Protein AF-0000000076527612 (afdb_homodimer)

Radius of gyration: 17.02 Å; Cα contacts (8 Å, |Δi|>4): 363; chains: 2; bounding box: 42×36×44 Å

Organism: NCBI:txid131109

Solvent-accessible surface area (backbone atoms only — not comparable to full-atom values): 11924 Å² total; per-residue (Å²): 133,67,79,39,43,33,28,28,64,58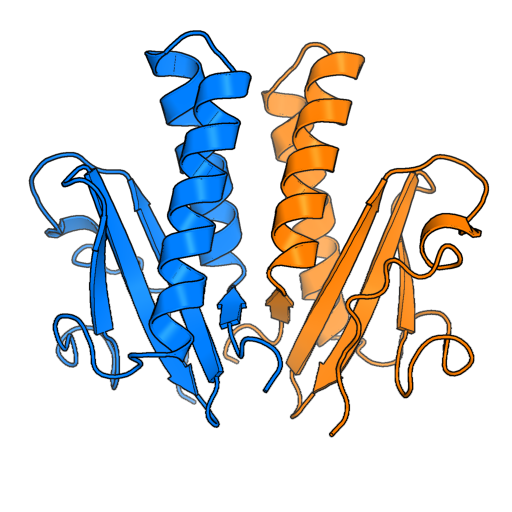,17,51,53,28,48,52,51,43,33,51,52,41,20,64,76,68,73,30,64,66,58,15,49,53,52,52,50,51,52,51,50,53,53,51,52,33,54,80,42,75,80,57,60,45,79,35,56,88,80,37,83,68,27,25,35,38,77,46,93,75,32,31,39,40,32,31,36,76,52,96,87,19,32,35,32,49,34,40,46,70,48,60,86,74,78,47,61,70,64,66,60,69,50,74,75,61,47,79,122,121,44,82,36,40,34,29,27,65,57,17,52,52,28,48,51,50,43,33,52,51,40,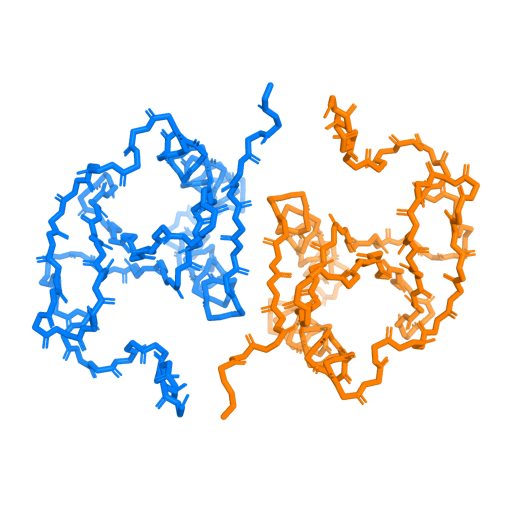19,65,74,67,72,30,64,67,57,15,49,52,51,51,51,51,51,52,51,52,53,54,50,34,54,80,42,73,80,56,60,46,79,35,57,89,81,37,82,68,27,24,36,40,77,45,93,76,32,30,39,39,32,32,34,78,51,96,85,22,34,36,32,50,34,41,45,72,52,57,86,73,77,49,61,71,65,66,58,71,51,75,76,69,66,80,122

InterPro domains:
  IPR007712 Toxin-antitoxin system, RelE/ParE toxin family [PF05016] (5-94)
  IPR035093 Toxin-antitoxin system, RelE/ParE toxin domain superfamily [G3DSA:3.30.2310.20] (1-97)

Sequence (218 aa):
MNPEVVFSPWALRHMTGVYRRIAEESGSSDLAEAYLSAIMDRCEALAEFPLTGRIRDDIRPHLRTVGFRNRVVIAFVVREGRIEVLGVHYGGRDHDGLQRGEAPAVHVDMNPEVVFSPWALRHMTGVYRRIAEESGSSDLAEAYLSAIMDRCEALAEFPLTGRIRDDIRPHLRTVGFRNRVVIAFVVREGRIEVLGVHYGGRDHDGLQRGEAPAVHVD

Structure (mmCIF, N/CA/C/O backbone):
data_AF-0000000076527612-model_v1
#
loop_
_entity.id
_entity.type
_entity.pdbx_description
1 polymer 'Type II toxin-antitoxin system RelE/ParE family toxin'
#
loop_
_atom_site.group_PDB
_atom_site.id
_atom_site.type_symbol
_atom_site.label_atom_id
_atom_site.label_alt_id
_atom_site.label_comp_id
_atom_site.label_asym_id
_atom_site.label_entity_id
_atom_site.label_seq_id
_atom_site.pdbx_PDB_ins_code
_atom_site.Cartn_x
_atom_site.Cartn_y
_atom_site.Cartn_z
_atom_site.occupancy
_atom_site.B_iso_or_equiv
_atom_site.auth_seq_id
_atom_site.auth_comp_id
_atom_site.auth_asym_id
_atom_site.auth_atom_id
_atom_site.pdbx_PDB_model_num
ATOM 1 N N . MET A 1 1 ? 10.484 11.961 -14.078 1 34.78 1 MET A N 1
ATOM 2 C CA . MET A 1 1 ? 11.047 11.359 -12.867 1 34.78 1 MET A CA 1
ATOM 3 C C . MET A 1 1 ? 9.977 10.586 -12.102 1 34.78 1 MET A C 1
ATOM 5 O O . MET A 1 1 ? 8.906 11.125 -11.805 1 34.78 1 MET A O 1
ATOM 9 N N . ASN A 1 2 ? 9.445 9.383 -12.344 1 45.56 2 ASN A N 1
ATOM 10 C CA . ASN A 1 2 ? 8.344 8.539 -11.891 1 45.56 2 ASN A CA 1
ATOM 11 C C . ASN A 1 2 ? 8.219 8.539 -10.375 1 45.56 2 ASN A C 1
ATOM 13 O O . ASN A 1 2 ? 9.203 8.32 -9.664 1 45.56 2 ASN A O 1
ATOM 17 N N . PRO A 1 3 ? 7.215 9.125 -9.898 1 53.47 3 PRO A N 1
ATOM 18 C CA . PRO A 1 3 ? 7.066 9.484 -8.484 1 53.47 3 PRO A CA 1
ATOM 19 C C . PRO A 1 3 ? 7.387 8.32 -7.543 1 53.47 3 PRO A C 1
ATOM 21 O O . PRO A 1 3 ? 7.023 7.176 -7.824 1 53.47 3 PRO A O 1
ATOM 24 N N . GLU A 1 4 ? 8.68 8.359 -6.762 1 79.25 4 GLU A N 1
ATOM 25 C CA . GLU A 1 4 ? 9.562 7.539 -5.934 1 79.25 4 GLU A CA 1
ATOM 26 C C . GLU A 1 4 ? 8.93 7.246 -4.578 1 79.25 4 GLU A C 1
ATOM 28 O O . GLU A 1 4 ? 9.547 7.488 -3.535 1 79.25 4 GLU A O 1
ATOM 33 N N . VAL A 1 5 ? 7.535 6.957 -4.652 1 95.19 5 VAL A N 1
ATOM 34 C CA . VAL A 1 5 ? 6.953 6.637 -3.354 1 95.19 5 VAL A CA 1
ATOM 35 C C . VAL A 1 5 ? 6.617 5.148 -3.289 1 95.19 5 VAL A C 1
ATOM 37 O O . VAL A 1 5 ? 6.086 4.586 -4.25 1 95.19 5 VAL A O 1
ATOM 40 N N . VAL A 1 6 ? 6.98 4.516 -2.184 1 95.12 6 VAL A N 1
ATOM 41 C CA . VAL A 1 6 ? 6.582 3.141 -1.912 1 95.12 6 VAL A CA 1
ATOM 42 C C . VAL A 1 6 ? 5.984 3.043 -0.51 1 95.12 6 VAL A C 1
ATOM 44 O O . VAL A 1 6 ? 6.188 3.932 0.322 1 95.12 6 VAL A O 1
ATOM 47 N N . PHE A 1 7 ? 5.207 1.919 -0.317 1 95.75 7 PHE A N 1
ATOM 48 C CA . PHE A 1 7 ? 4.508 1.72 0.946 1 95.75 7 PHE A CA 1
ATOM 49 C C . PHE A 1 7 ? 4.949 0.422 1.611 1 95.75 7 PHE A C 1
ATOM 51 O O . PHE A 1 7 ? 5.082 -0.609 0.949 1 95.75 7 PHE A O 1
ATOM 58 N N . SER A 1 8 ? 5.191 0.532 2.965 1 94.94 8 SER A N 1
ATOM 59 C CA . SER A 1 8 ? 5.473 -0.671 3.742 1 94.94 8 SER A CA 1
ATOM 60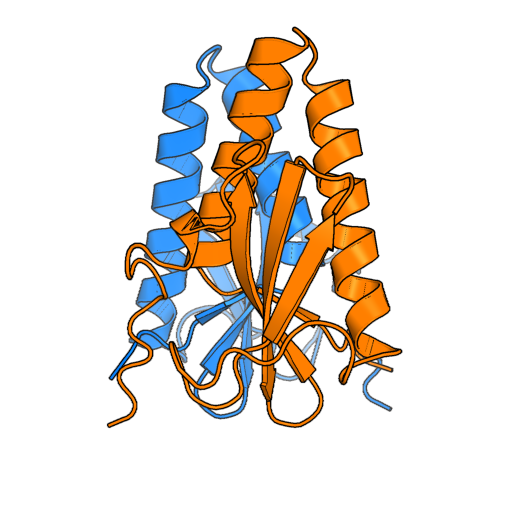 C C . SER A 1 8 ? 4.219 -1.521 3.918 1 94.94 8 SER A C 1
ATOM 62 O O . SER A 1 8 ? 3.104 -1.037 3.719 1 94.94 8 SER A O 1
ATOM 64 N N . PRO A 1 9 ? 4.359 -2.781 4.305 1 93.44 9 PRO A N 1
ATOM 65 C CA . PRO A 1 9 ? 3.186 -3.594 4.633 1 93.44 9 PRO A CA 1
ATOM 66 C C . PRO A 1 9 ? 2.34 -2.988 5.75 1 93.44 9 PRO A C 1
ATOM 68 O O . PRO A 1 9 ? 1.107 -3.041 5.695 1 93.44 9 PRO A O 1
ATOM 71 N N . TRP A 1 10 ? 2.967 -2.387 6.699 1 92.12 10 TRP A N 1
ATOM 72 C CA . TRP A 1 10 ? 2.24 -1.765 7.801 1 92.12 10 TRP A CA 1
ATOM 73 C C . TRP A 1 10 ? 1.432 -0.567 7.312 1 92.12 10 TRP A C 1
ATOM 75 O O . TRP A 1 10 ? 0.271 -0.396 7.695 1 92.12 10 TRP A O 1
ATOM 85 N N . ALA A 1 11 ? 2.066 0.214 6.469 1 95.06 11 ALA A N 1
ATOM 86 C CA . ALA A 1 11 ? 1.348 1.354 5.91 1 95.06 11 ALA A CA 1
ATOM 87 C C . ALA A 1 11 ? 0.094 0.901 5.164 1 95.06 11 ALA A C 1
ATOM 89 O O . ALA A 1 11 ? -0.956 1.542 5.258 1 95.06 11 ALA A O 1
ATOM 90 N N . LEU A 1 12 ? 0.231 -0.157 4.41 1 94.5 12 LEU A N 1
ATOM 91 C CA . LEU A 1 12 ? -0.917 -0.685 3.68 1 94.5 12 LEU A CA 1
ATOM 92 C C . LEU A 1 12 ? -2.018 -1.122 4.641 1 94.5 12 LEU A C 1
ATOM 94 O O . LEU A 1 12 ? -3.193 -0.828 4.418 1 94.5 12 LEU A O 1
ATOM 98 N N . ARG A 1 13 ? -1.691 -1.787 5.688 1 91.31 13 ARG A N 1
ATOM 99 C CA . ARG A 1 13 ? -2.672 -2.203 6.684 1 91.31 13 ARG A CA 1
ATOM 100 C C . ARG A 1 13 ? -3.338 -0.995 7.336 1 91.31 13 ARG A C 1
ATOM 102 O O . ARG A 1 13 ? -4.551 -0.991 7.555 1 91.31 13 ARG A O 1
ATOM 109 N N . HIS A 1 14 ? -2.492 -0.042 7.645 1 92.75 14 HIS A N 1
ATOM 110 C CA . HIS A 1 14 ? -3.041 1.186 8.211 1 92.75 14 HIS A CA 1
ATOM 111 C C . HIS A 1 14 ? -4.051 1.825 7.262 1 92.75 14 HIS A C 1
ATOM 113 O O . HIS A 1 14 ? -5.125 2.256 7.691 1 92.75 14 HIS A O 1
ATOM 119 N N . MET A 1 15 ? -3.705 1.859 5.98 1 94.06 15 MET A N 1
ATOM 120 C CA . MET A 1 15 ? -4.582 2.463 4.98 1 94.06 15 MET A CA 1
ATOM 121 C C . MET A 1 15 ? -5.922 1.738 4.926 1 94.06 15 MET A C 1
ATOM 123 O O . MET A 1 15 ? -6.969 2.373 4.789 1 94.06 15 MET A O 1
ATOM 127 N N . THR A 1 16 ? -5.891 0.469 5.043 1 90.19 16 THR A N 1
ATOM 128 C CA . THR A 1 16 ? -7.121 -0.31 5.09 1 90.19 16 THR A CA 1
ATOM 129 C C . THR A 1 16 ? -7.949 0.061 6.32 1 90.19 16 THR A C 1
ATOM 131 O O . THR A 1 16 ? -9.172 0.186 6.234 1 90.19 16 THR A O 1
ATOM 134 N N . GLY A 1 17 ? -7.293 0.191 7.441 1 90.25 17 GLY A N 1
ATOM 135 C CA . GLY A 1 17 ? -7.973 0.62 8.648 1 90.25 17 GLY A CA 1
ATOM 136 C C . GLY A 1 17 ? -8.609 1.992 8.523 1 90.25 17 GLY A C 1
ATOM 137 O O . GLY A 1 17 ? -9.727 2.209 8.992 1 90.25 17 GLY A O 1
ATOM 138 N N . VAL A 1 18 ? -7.871 2.879 7.941 1 92.5 18 VAL A N 1
ATOM 139 C CA . VAL A 1 18 ? -8.391 4.223 7.715 1 92.5 18 VAL A CA 1
ATOM 140 C C . VAL A 1 18 ? -9.641 4.148 6.836 1 92.5 18 VAL A C 1
ATOM 142 O O . VAL A 1 18 ? -10.656 4.777 7.141 1 92.5 18 VAL A O 1
ATOM 145 N N . TYR A 1 19 ? -9.602 3.369 5.758 1 91.38 19 TYR A N 1
ATOM 146 C CA . TYR A 1 19 ? -10.742 3.186 4.875 1 91.38 19 TYR A CA 1
ATOM 147 C C . TYR A 1 19 ? -11.969 2.715 5.652 1 91.38 19 TYR A C 1
ATOM 149 O O . TYR A 1 19 ? -13.055 3.287 5.523 1 91.38 19 TYR A O 1
ATOM 157 N N . ARG A 1 20 ? -11.75 1.713 6.418 1 88.69 20 ARG A N 1
ATOM 158 C CA . ARG A 1 20 ? -12.844 1.124 7.184 1 88.69 20 ARG A CA 1
ATOM 159 C C . ARG A 1 20 ? -13.453 2.146 8.133 1 88.69 20 ARG A C 1
ATOM 161 O O . ARG A 1 20 ? -14.68 2.264 8.227 1 88.69 20 ARG A O 1
ATOM 168 N N . ARG A 1 21 ? -12.586 2.857 8.812 1 90.06 21 ARG A N 1
ATOM 169 C CA . ARG A 1 21 ? -13.047 3.842 9.789 1 90.06 21 ARG A CA 1
ATOM 170 C C . ARG A 1 21 ? -13.867 4.934 9.109 1 90.06 21 ARG A C 1
ATOM 172 O O . ARG A 1 21 ? -14.945 5.297 9.594 1 90.06 21 ARG A O 1
ATOM 179 N N . ILE A 1 22 ? -13.375 5.426 8.023 1 91.94 22 ILE A N 1
ATOM 180 C CA . ILE A 1 22 ? -14.062 6.508 7.328 1 91.94 22 ILE A CA 1
ATOM 181 C C . ILE A 1 22 ? -15.375 5.988 6.738 1 91.94 22 ILE A C 1
ATOM 183 O O . ILE A 1 22 ? -16.406 6.676 6.793 1 91.94 22 ILE A O 1
ATOM 187 N N . ALA A 1 23 ? -15.359 4.801 6.133 1 90.5 23 ALA A N 1
ATOM 188 C CA . ALA A 1 23 ? -16.578 4.211 5.594 1 90.5 23 ALA A CA 1
ATOM 189 C C . ALA A 1 23 ? -17.641 4.066 6.676 1 90.5 23 ALA A C 1
ATOM 191 O O . ALA A 1 23 ? -18.812 4.371 6.445 1 90.5 23 ALA A O 1
ATOM 192 N N . GLU A 1 24 ? -17.25 3.623 7.805 1 89.44 24 GLU A N 1
ATOM 193 C CA . GLU A 1 24 ? -18.172 3.432 8.922 1 89.44 24 GLU A CA 1
ATOM 194 C C . GLU A 1 24 ? -18.719 4.766 9.422 1 89.44 24 GLU A C 1
ATOM 196 O O . GLU A 1 24 ? -19.922 4.906 9.633 1 89.44 24 GLU A O 1
ATOM 201 N N . GLU A 1 25 ? -17.875 5.746 9.594 1 91.31 25 GLU A N 1
ATOM 202 C CA . GLU A 1 25 ? -18.25 7.043 10.133 1 91.31 25 GLU A CA 1
ATOM 203 C C . GLU A 1 25 ? -19.141 7.809 9.156 1 91.31 25 GLU A C 1
ATOM 205 O O . GLU A 1 25 ? -20.078 8.5 9.562 1 91.31 25 GLU A O 1
ATOM 210 N N . SER A 1 26 ? -18.812 7.676 7.914 1 93.44 26 SER A N 1
ATOM 211 C CA . SER A 1 26 ? -19.516 8.453 6.906 1 93.44 26 SER A CA 1
ATOM 212 C C . SER A 1 26 ? -20.703 7.672 6.328 1 93.44 26 SER A C 1
ATOM 214 O O . SER A 1 26 ? -21.578 8.25 5.691 1 93.44 26 SER A O 1
ATOM 216 N N . GLY A 1 27 ? -20.75 6.43 6.418 1 90.62 27 GLY A N 1
ATOM 217 C CA . GLY A 1 27 ? -21.734 5.57 5.797 1 90.62 27 GLY A CA 1
ATOM 218 C C . GLY A 1 27 ? -21.562 5.445 4.293 1 90.62 27 GLY A C 1
ATOM 219 O O . GLY A 1 27 ? -22.484 5.039 3.588 1 90.62 27 GLY A O 1
ATOM 220 N N . SER A 1 28 ? -20.344 5.793 3.762 1 92.81 28 SER A N 1
ATOM 221 C CA . SER A 1 28 ? -20.109 5.836 2.32 1 92.81 28 SER A CA 1
ATOM 222 C C . SER A 1 28 ? -18.719 5.309 1.964 1 92.81 28 SER A C 1
ATOM 224 O O . SER A 1 28 ? -17.719 5.895 2.355 1 92.81 28 SER A O 1
ATOM 226 N N . SER A 1 29 ? -18.766 4.207 1.137 1 89.56 29 SER A N 1
ATOM 227 C CA . SER A 1 29 ? -17.5 3.686 0.625 1 89.56 29 SER A CA 1
ATOM 228 C C . SER A 1 29 ? -16.859 4.668 -0.345 1 89.56 29 SER A C 1
ATOM 230 O O . SER A 1 29 ? -15.625 4.746 -0.428 1 89.56 29 SER A O 1
ATOM 232 N N . ASP A 1 30 ? -17.672 5.426 -1.002 1 92.62 30 ASP A N 1
ATOM 233 C CA . ASP A 1 30 ? -17.156 6.41 -1.947 1 92.62 30 ASP A CA 1
ATOM 234 C C . ASP A 1 30 ? -16.359 7.492 -1.229 1 92.62 30 ASP A C 1
ATOM 236 O O . ASP A 1 30 ? -15.305 7.918 -1.715 1 92.62 30 ASP A O 1
ATOM 240 N N . LEU A 1 31 ? -16.859 7.883 -0.107 1 95.19 31 LEU A N 1
ATOM 241 C CA . LEU A 1 31 ? -16.141 8.898 0.673 1 95.19 31 LEU A CA 1
ATOM 242 C C . LEU A 1 31 ? -14.859 8.328 1.253 1 95.19 31 LEU A C 1
ATOM 244 O O . LEU A 1 31 ? -13.844 9.031 1.329 1 95.19 31 LEU A O 1
ATOM 248 N N . ALA A 1 32 ? -14.914 7.094 1.625 1 93.69 32 ALA A N 1
ATOM 249 C CA . ALA A 1 32 ? -13.711 6.434 2.119 1 93.69 32 ALA A CA 1
ATOM 250 C C . ALA A 1 32 ? -12.648 6.332 1.026 1 93.69 32 ALA A C 1
ATOM 252 O O . ALA A 1 32 ? -11.469 6.598 1.271 1 93.69 32 ALA A O 1
ATOM 253 N N . GLU A 1 33 ? -13.062 6.027 -0.156 1 93.06 33 GLU A N 1
ATOM 254 C CA . GLU A 1 33 ? -12.156 5.945 -1.295 1 93.06 33 GLU A CA 1
ATOM 255 C C . GLU A 1 33 ? -11.539 7.305 -1.611 1 93.06 33 GLU A C 1
ATOM 257 O O . GLU A 1 33 ? -10.344 7.402 -1.891 1 93.06 33 GLU A O 1
ATOM 262 N N . ALA A 1 34 ? -12.359 8.258 -1.649 1 95.69 34 ALA A N 1
ATOM 263 C CA . ALA A 1 34 ? -11.875 9.609 -1.921 1 95.69 34 ALA A CA 1
ATOM 264 C C . ALA A 1 34 ? -10.859 10.047 -0.87 1 95.69 34 ALA A C 1
ATOM 266 O O . ALA A 1 34 ? -9.859 10.68 -1.196 1 95.69 34 ALA A O 1
ATOM 267 N N . TYR A 1 35 ? -11.141 9.75 0.41 1 95.38 35 TYR A N 1
ATOM 268 C CA . TYR A 1 35 ? -10.227 10.102 1.489 1 95.38 35 TYR A CA 1
ATOM 269 C C . TYR A 1 35 ? -8.891 9.383 1.328 1 95.38 35 TYR A C 1
ATOM 271 O O . TYR A 1 35 ? -7.828 10 1.479 1 95.38 35 TYR A O 1
ATOM 279 N N . LEU A 1 36 ? -8.906 8.086 1.028 1 95.75 36 LEU A N 1
ATOM 280 C CA . LEU A 1 36 ? -7.684 7.324 0.795 1 95.75 36 LEU A CA 1
ATOM 281 C C . LEU A 1 36 ? -6.906 7.895 -0.386 1 95.75 36 LEU A C 1
ATOM 283 O O . LEU A 1 36 ? -5.68 8.016 -0.324 1 95.75 36 LEU A O 1
ATOM 287 N N . SER A 1 37 ? -7.609 8.234 -1.45 1 95.94 37 SER A N 1
ATOM 288 C CA . SER A 1 37 ? -6.977 8.836 -2.619 1 95.94 37 SER A CA 1
ATOM 289 C C . SER A 1 37 ? -6.27 10.133 -2.254 1 95.94 37 SER A C 1
ATOM 291 O O . SER A 1 37 ? -5.168 10.406 -2.736 1 95.94 37 SER A O 1
ATOM 293 N N . ALA A 1 38 ? -6.898 10.875 -1.413 1 97 38 ALA A N 1
ATOM 294 C CA . ALA A 1 38 ? -6.309 12.133 -0.97 1 97 38 ALA A CA 1
ATOM 295 C C . ALA A 1 38 ? -5.047 11.891 -0.143 1 97 38 ALA A C 1
ATOM 297 O O . ALA A 1 38 ? -4.066 12.625 -0.259 1 97 38 ALA A O 1
ATOM 298 N N . ILE A 1 39 ? -5.051 10.875 0.72 1 96.69 39 ILE A N 1
ATOM 299 C CA . ILE A 1 39 ? -3.859 10.516 1.48 1 96.69 39 ILE A CA 1
ATOM 300 C C . ILE A 1 39 ? -2.742 10.102 0.524 1 96.69 39 ILE A C 1
ATOM 302 O O . ILE A 1 39 ? -1.587 10.492 0.7 1 96.69 39 ILE A O 1
ATOM 306 N N . MET A 1 40 ? -3.08 9.336 -0.448 1 95.62 40 MET A N 1
ATOM 307 C CA . MET A 1 40 ? -2.104 8.875 -1.432 1 95.62 40 MET A CA 1
ATOM 308 C C . MET A 1 40 ? -1.502 10.055 -2.189 1 95.62 40 MET A C 1
ATOM 310 O O . MET A 1 40 ? -0.294 10.086 -2.43 1 95.62 40 MET A O 1
ATOM 314 N N . ASP A 1 41 ? -2.328 10.984 -2.564 1 95.31 41 ASP A N 1
ATOM 315 C CA . ASP A 1 41 ? -1.838 12.195 -3.221 1 95.31 41 ASP A CA 1
ATOM 316 C C . ASP A 1 41 ? -0.834 12.93 -2.334 1 95.31 41 ASP A C 1
ATOM 318 O O . ASP A 1 41 ? 0.188 13.422 -2.82 1 95.31 41 ASP A O 1
ATOM 322 N N . ARG A 1 42 ? -1.157 13 -1.12 1 95.81 42 ARG A N 1
ATOM 323 C CA . ARG A 1 42 ? -0.252 13.641 -0.172 1 95.81 42 ARG A CA 1
ATOM 324 C C . ARG A 1 42 ? 1.079 12.906 -0.101 1 95.81 42 ARG A C 1
ATOM 326 O O . ARG A 1 42 ? 2.143 13.531 -0.082 1 95.81 42 ARG A O 1
ATOM 333 N N . CYS A 1 43 ? 1.052 11.633 -0.056 1 96.44 43 CYS A N 1
ATOM 334 C CA . CYS A 1 43 ? 2.268 10.828 -0.041 1 96.44 43 CYS A CA 1
ATOM 335 C C . CYS A 1 43 ? 3.092 11.055 -1.303 1 96.44 43 CYS A C 1
ATOM 337 O O . CYS A 1 43 ? 4.312 11.188 -1.235 1 96.44 43 CYS A O 1
ATOM 339 N N . GLU A 1 44 ? 2.443 11.117 -2.406 1 93.81 44 GLU A N 1
ATOM 340 C CA . GLU A 1 44 ? 3.139 11.336 -3.67 1 93.81 44 GLU A CA 1
ATOM 341 C C . GLU A 1 44 ? 3.793 12.711 -3.711 1 93.81 44 GLU A C 1
ATOM 343 O O . GLU A 1 44 ? 4.879 12.875 -4.27 1 93.81 44 GLU A O 1
ATOM 348 N N . ALA A 1 45 ? 3.176 13.656 -3.113 1 93.94 45 ALA A N 1
ATOM 349 C CA . ALA A 1 45 ? 3.723 15.016 -3.049 1 93.94 45 ALA A CA 1
ATOM 350 C C . ALA A 1 45 ? 5.004 15.047 -2.221 1 93.94 45 ALA A C 1
ATOM 352 O O . ALA A 1 45 ? 5.84 15.938 -2.396 1 93.94 45 ALA A O 1
ATOM 353 N N . LEU A 1 46 ? 5.168 14.109 -1.31 1 94.62 46 LEU A N 1
ATOM 354 C CA . LEU A 1 46 ? 6.367 14.055 -0.485 1 94.62 46 LEU A CA 1
ATOM 355 C C . LEU A 1 46 ? 7.609 13.828 -1.345 1 94.62 46 LEU A C 1
ATOM 357 O O . LEU A 1 46 ? 8.711 14.219 -0.963 1 94.62 46 LEU A O 1
ATOM 361 N N . ALA A 1 47 ? 7.414 13.133 -2.463 1 92.25 47 ALA A N 1
ATOM 362 C CA . ALA A 1 47 ? 8.539 12.875 -3.354 1 92.25 47 ALA A CA 1
ATOM 363 C C . ALA A 1 47 ? 9.133 14.18 -3.875 1 92.25 47 ALA A C 1
ATOM 365 O O . ALA A 1 47 ? 10.328 14.25 -4.172 1 92.25 47 ALA A O 1
ATOM 366 N N . GLU A 1 48 ? 8.297 15.18 -3.936 1 91.19 48 GLU A N 1
ATOM 367 C CA . GLU A 1 48 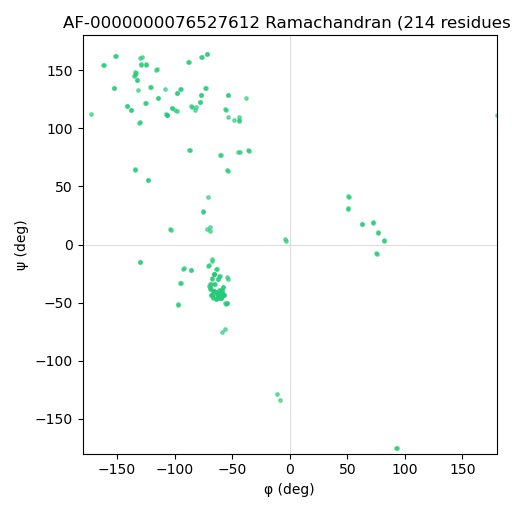? 8.75 16.5 -4.383 1 91.19 48 GLU A CA 1
ATOM 368 C C . GLU A 1 48 ? 9.328 17.297 -3.227 1 91.19 48 GLU A C 1
ATOM 370 O O . GLU A 1 48 ? 10.125 18.219 -3.439 1 91.19 48 GLU A O 1
ATOM 375 N N . PHE A 1 49 ? 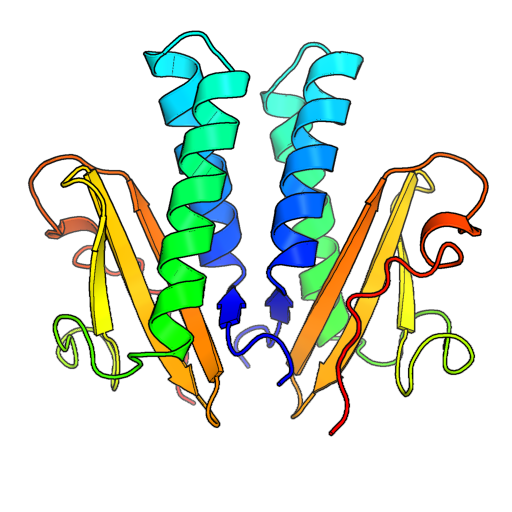9 16.984 -2.021 1 91.62 49 PHE A N 1
ATOM 376 C CA . PHE A 1 49 ? 9.438 17.672 -0.819 1 91.62 49 PHE A CA 1
ATOM 377 C C . PHE A 1 49 ? 9.875 16.688 0.254 1 91.62 49 PHE A C 1
ATOM 379 O O . PHE A 1 49 ? 9.289 16.641 1.339 1 91.62 49 PHE A O 1
ATOM 386 N N . PRO A 1 50 ? 10.906 15.961 -0.01 1 92.94 50 PRO A N 1
ATOM 387 C CA . PRO A 1 50 ? 11.273 14.828 0.839 1 92.94 50 PRO A CA 1
ATOM 388 C C . PRO A 1 50 ? 11.742 15.258 2.229 1 92.94 50 PRO A C 1
ATOM 390 O O . PRO A 1 50 ? 11.844 14.43 3.133 1 92.94 50 PRO A O 1
ATOM 393 N N . LEU A 1 51 ? 12.031 16.547 2.482 1 91.94 51 LEU A N 1
ATOM 394 C CA . LEU A 1 51 ? 12.555 16.984 3.77 1 91.94 51 LEU A CA 1
ATOM 395 C C . LEU A 1 51 ? 11.461 17.672 4.594 1 91.94 51 LEU A C 1
ATOM 397 O O . LEU A 1 51 ? 11.734 18.234 5.656 1 91.94 51 LEU A O 1
ATOM 401 N N . THR A 1 52 ? 10.305 17.469 4.094 1 93.44 52 THR A N 1
ATOM 402 C CA . THR A 1 52 ? 9.188 18.062 4.812 1 93.44 52 THR A CA 1
ATOM 403 C C . THR A 1 52 ? 8.859 17.25 6.062 1 93.44 52 THR A C 1
ATOM 405 O O . THR A 1 52 ? 9.344 16.125 6.227 1 93.44 52 THR A O 1
ATOM 408 N N . GLY A 1 53 ? 8.086 17.953 7.016 1 94.88 53 GLY A N 1
ATOM 409 C CA . GLY A 1 53 ? 7.582 17.266 8.195 1 94.88 53 GLY A CA 1
ATOM 410 C C . GLY A 1 53 ? 8.508 17.375 9.391 1 94.88 53 GLY A C 1
ATOM 411 O O . GLY A 1 53 ? 9.5 18.109 9.344 1 94.88 53 GLY A O 1
ATOM 412 N N . ARG A 1 54 ? 8.133 16.672 10.445 1 94.94 54 ARG A N 1
ATOM 413 C CA . ARG A 1 54 ? 8.883 16.656 11.695 1 94.94 54 ARG A CA 1
ATOM 414 C C . ARG A 1 54 ? 9.844 15.477 11.742 1 94.94 54 ARG A C 1
ATOM 416 O O . ARG A 1 54 ? 9.477 14.352 11.398 1 94.94 54 ARG A O 1
ATOM 423 N N . ILE A 1 55 ? 11.031 15.766 12.133 1 94.69 55 ILE A N 1
ATOM 424 C CA . ILE A 1 55 ? 12.023 14.711 12.336 1 94.69 55 ILE A CA 1
ATOM 425 C C . ILE A 1 55 ? 11.742 13.992 13.648 1 94.69 55 ILE A C 1
ATOM 427 O O . ILE A 1 55 ? 11.516 14.633 14.68 1 94.69 55 ILE A O 1
ATOM 431 N N . ARG A 1 56 ? 11.672 12.672 13.562 1 93.75 56 ARG A N 1
ATOM 432 C CA . ARG A 1 56 ? 11.414 11.867 14.75 1 93.75 56 ARG A CA 1
ATOM 433 C C . ARG A 1 56 ? 12.523 10.844 14.969 1 93.75 56 ARG A C 1
ATOM 435 O O . ARG A 1 56 ? 12.25 9.656 15.172 1 93.75 56 ARG A O 1
ATOM 442 N N . ASP A 1 57 ? 13.719 11.312 15.055 1 91.69 57 ASP A N 1
ATOM 443 C CA . ASP A 1 57 ? 14.867 10.453 15.312 1 91.69 57 ASP A CA 1
ATOM 444 C C . ASP A 1 57 ? 14.766 9.797 16.688 1 91.69 57 ASP A C 1
ATOM 446 O O . ASP A 1 57 ? 15.438 8.797 16.953 1 91.69 57 ASP A O 1
ATOM 450 N N . ASP A 1 58 ? 13.992 10.383 17.516 1 90.88 58 ASP A N 1
ATOM 451 C CA . ASP A 1 58 ? 13.766 9.836 18.859 1 90.88 58 ASP A CA 1
ATOM 452 C C . ASP A 1 58 ? 13.039 8.492 18.781 1 90.88 58 ASP A C 1
ATOM 454 O O . ASP A 1 58 ? 13.125 7.691 19.719 1 90.88 58 ASP A O 1
ATOM 458 N N . ILE A 1 59 ? 12.352 8.289 17.797 1 88.38 59 ILE A N 1
ATOM 459 C CA . ILE A 1 59 ? 11.594 7.051 17.609 1 88.38 59 ILE A CA 1
ATOM 460 C C . ILE A 1 59 ? 12.383 6.09 16.719 1 88.38 59 ILE A C 1
ATOM 462 O O . ILE A 1 59 ? 12.586 4.93 17.078 1 88.38 59 ILE A O 1
ATOM 466 N N . ARG A 1 60 ? 12.82 6.578 15.57 1 88 60 ARG A N 1
ATOM 467 C CA . ARG A 1 60 ? 13.547 5.812 14.57 1 88 60 ARG A CA 1
ATOM 468 C C . ARG A 1 60 ? 14.461 6.723 13.75 1 88 60 ARG A C 1
ATOM 470 O O . ARG A 1 60 ? 14.07 7.832 13.383 1 88 60 ARG A O 1
ATOM 477 N N . PRO A 1 61 ? 15.641 6.254 13.57 1 91.25 61 PRO A N 1
ATOM 478 C CA . PRO A 1 61 ? 16.531 7.086 12.766 1 91.25 61 PRO A CA 1
ATOM 479 C C . PRO A 1 61 ? 15.945 7.457 11.406 1 91.25 61 PRO A C 1
ATOM 481 O O . PRO A 1 61 ? 15.422 6.59 10.703 1 91.25 61 PRO A O 1
ATOM 484 N N . HIS A 1 62 ? 15.938 8.75 11.062 1 93.12 62 HIS A N 1
ATOM 485 C CA . HIS A 1 62 ? 15.578 9.32 9.773 1 93.12 62 HIS A CA 1
ATOM 486 C C . HIS A 1 62 ? 14.062 9.328 9.586 1 93.12 62 HIS A C 1
ATOM 488 O O . HIS A 1 62 ? 13.57 9.625 8.492 1 93.12 62 HIS A O 1
ATOM 494 N N . LEU A 1 63 ? 13.414 9.023 10.695 1 95.31 63 LEU A N 1
ATOM 495 C CA . LEU A 1 63 ? 11.961 9.039 10.609 1 95.31 63 LEU A CA 1
ATOM 496 C C . LEU A 1 63 ? 11.438 10.469 10.531 1 95.31 63 LEU A C 1
ATOM 498 O O . LEU A 1 63 ? 11.906 11.352 11.258 1 95.31 63 LEU A O 1
ATOM 502 N N . ARG A 1 64 ? 10.516 10.648 9.609 1 95.81 64 ARG A N 1
ATOM 503 C CA . ARG A 1 64 ? 9.789 11.906 9.523 1 95.81 64 ARG A CA 1
ATOM 504 C C . ARG A 1 64 ? 8.281 11.672 9.578 1 95.81 64 ARG A C 1
ATOM 506 O O . ARG A 1 64 ? 7.801 10.594 9.219 1 95.81 64 ARG A O 1
ATOM 513 N N . THR A 1 65 ? 7.574 12.758 10.047 1 95.62 65 THR A N 1
ATOM 514 C CA . THR A 1 65 ? 6.117 12.68 10.07 1 95.62 65 THR A CA 1
ATOM 515 C C . THR A 1 65 ? 5.5 13.961 9.516 1 95.62 65 THR A C 1
ATOM 517 O O . THR A 1 65 ? 6.062 15.047 9.672 1 95.62 65 THR A O 1
ATOM 520 N N . VAL A 1 66 ? 4.395 13.773 8.867 1 95.25 66 VAL A N 1
ATOM 521 C CA . VAL A 1 66 ? 3.582 14.906 8.422 1 95.25 66 VAL A CA 1
ATOM 522 C C . VAL A 1 66 ? 2.113 14.641 8.75 1 95.25 66 VAL A C 1
ATOM 524 O O . VAL A 1 66 ? 1.676 13.492 8.789 1 95.25 66 VAL A O 1
ATOM 527 N N . GLY A 1 67 ? 1.396 15.719 9.023 1 93.81 67 GLY A N 1
ATOM 528 C CA . GLY A 1 67 ? -0.036 15.617 9.25 1 93.81 67 GLY A CA 1
ATOM 529 C C . GLY A 1 67 ? -0.852 15.719 7.977 1 93.81 67 GLY A C 1
ATOM 530 O O . GLY A 1 67 ? -0.377 16.25 6.969 1 93.81 67 GLY A O 1
ATOM 531 N N . PHE A 1 68 ? -2.043 15.18 8.062 1 94.56 68 PHE A N 1
ATOM 532 C CA . PHE A 1 68 ? -2.998 15.289 6.969 1 94.56 68 PHE A CA 1
ATOM 533 C C . PHE A 1 68 ? -4.398 15.578 7.5 1 94.56 68 PHE A C 1
ATOM 535 O O . PHE A 1 68 ? -4.949 14.781 8.266 1 94.56 68 PHE A O 1
ATOM 542 N N . ARG A 1 69 ? -4.945 16.703 7.188 1 93 69 ARG A N 1
ATOM 543 C CA . ARG A 1 69 ? -6.281 17.172 7.523 1 93 69 ARG A CA 1
ATOM 544 C C . ARG A 1 69 ? -6.551 17.031 9.016 1 93 69 ARG A C 1
ATOM 546 O O . ARG A 1 69 ? -7.656 16.672 9.43 1 93 69 ARG A O 1
ATOM 553 N N . ASN A 1 70 ? -5.586 17.125 9.828 1 88.25 70 ASN A N 1
ATOM 554 C CA . ASN A 1 70 ? -5.648 17.125 11.281 1 88.25 70 ASN A CA 1
ATOM 555 C C . ASN A 1 70 ? -6.191 15.805 11.82 1 88.25 70 ASN A C 1
ATOM 557 O O . ASN A 1 70 ? -6.688 15.734 12.945 1 88.25 70 ASN A O 1
ATOM 561 N N . ARG A 1 71 ? -6.199 14.758 11.055 1 90.44 71 ARG A N 1
ATOM 562 C CA . ARG A 1 71 ? -6.789 13.492 11.492 1 90.44 71 ARG A CA 1
ATOM 563 C C . ARG A 1 71 ? -5.832 12.336 11.258 1 90.44 71 ARG A C 1
ATOM 565 O O . ARG A 1 71 ? -6.023 11.242 11.805 1 90.44 71 ARG A O 1
ATOM 572 N N . VAL A 1 72 ? -4.852 12.625 10.453 1 94.12 72 VAL A N 1
ATOM 573 C CA . VAL A 1 72 ? -3.965 11.531 10.07 1 94.12 72 VAL A CA 1
ATOM 574 C C . VAL A 1 72 ? -2.51 11.969 10.219 1 94.12 72 VAL A C 1
ATOM 576 O O . VAL A 1 72 ? -2.17 13.117 9.93 1 94.12 72 VAL A O 1
ATOM 579 N N . VAL A 1 73 ? -1.653 11.094 10.68 1 94.44 73 VAL A N 1
ATOM 580 C CA . VAL A 1 73 ? -0.206 11.281 10.68 1 94.44 73 VAL A CA 1
ATOM 581 C C . VAL A 1 73 ? 0.446 10.258 9.75 1 94.44 73 VAL A C 1
ATOM 583 O O . VAL A 1 73 ? 0.202 9.055 9.867 1 94.44 73 VAL A O 1
ATOM 586 N N . ILE A 1 74 ? 1.213 10.742 8.844 1 96.12 74 ILE A N 1
ATOM 587 C CA . ILE A 1 74 ? 1.961 9.906 7.906 1 96.12 74 ILE A CA 1
ATOM 588 C C . ILE A 1 74 ? 3.42 9.82 8.344 1 96.12 74 ILE A C 1
ATOM 590 O O . ILE A 1 74 ? 4.09 10.844 8.492 1 96.12 74 ILE A O 1
ATOM 594 N N . ALA A 1 75 ? 3.885 8.633 8.656 1 96.31 75 ALA A N 1
ATOM 595 C CA . ALA A 1 75 ? 5.281 8.375 8.992 1 96.31 75 ALA A CA 1
ATOM 596 C C . ALA A 1 75 ? 6.047 7.844 7.781 1 96.31 75 ALA A C 1
ATOM 598 O O . ALA A 1 75 ? 5.59 6.914 7.109 1 96.31 75 ALA A O 1
ATOM 599 N N . PHE A 1 76 ? 7.246 8.484 7.512 1 96.31 76 PHE A N 1
ATOM 600 C CA . PHE A 1 76 ? 7.984 8.047 6.332 1 96.31 76 PHE A CA 1
ATOM 601 C C . PHE A 1 76 ? 9.484 8.266 6.52 1 96.31 76 PHE A C 1
ATOM 603 O O . PHE A 1 76 ? 9.898 8.977 7.438 1 96.31 76 PHE A O 1
ATOM 610 N N . VAL A 1 77 ? 10.227 7.551 5.656 1 95.38 77 VAL A N 1
ATOM 611 C CA . VAL A 1 77 ? 11.672 7.734 5.539 1 95.38 77 VAL A CA 1
ATOM 612 C C . VAL A 1 77 ? 12.055 7.941 4.078 1 95.38 77 VAL A C 1
ATOM 614 O O . VAL A 1 77 ? 11.273 7.617 3.174 1 95.38 77 VAL A O 1
ATOM 617 N N . VAL A 1 78 ? 13.164 8.594 3.896 1 92.88 78 VAL A N 1
ATOM 618 C CA . VAL A 1 78 ? 13.734 8.703 2.561 1 92.88 78 VAL A CA 1
ATOM 619 C C . VAL A 1 78 ? 14.852 7.676 2.389 1 92.88 78 VAL A C 1
ATOM 621 O O . VAL A 1 78 ? 15.812 7.664 3.154 1 92.88 78 VAL A O 1
ATOM 624 N N . ARG A 1 79 ? 14.609 6.766 1.49 1 85.75 79 ARG A N 1
ATOM 625 C CA . ARG A 1 79 ? 15.594 5.723 1.222 1 85.75 79 ARG A CA 1
ATOM 626 C C . ARG A 1 79 ? 15.953 5.676 -0.26 1 85.75 79 ARG A C 1
ATOM 628 O O . ARG A 1 79 ? 15.078 5.469 -1.108 1 85.75 79 ARG A O 1
ATOM 635 N N . GLU A 1 80 ? 17.266 5.863 -0.515 1 81.12 80 GLU A N 1
ATOM 636 C CA . GLU A 1 80 ? 17.766 5.754 -1.881 1 81.12 80 GLU A CA 1
ATOM 637 C C . GLU A 1 80 ? 16.938 6.609 -2.842 1 81.12 80 GLU A C 1
ATOM 639 O O . GLU A 1 80 ? 16.531 6.137 -3.906 1 81.12 80 GLU A O 1
ATOM 644 N N . GLY A 1 81 ? 16.609 7.781 -2.393 1 83 81 GLY A N 1
ATOM 645 C CA . GLY A 1 81 ? 15.93 8.734 -3.258 1 83 81 GLY A CA 1
ATOM 646 C C . GLY A 1 81 ? 14.438 8.492 -3.361 1 83 81 GLY A C 1
ATOM 647 O O . GLY A 1 81 ? 13.742 9.18 -4.113 1 83 81 GLY A O 1
ATOM 648 N N . ARG A 1 82 ? 13.992 7.535 -2.641 1 90.06 82 ARG A N 1
ATOM 649 C CA . ARG A 1 82 ? 12.562 7.242 -2.664 1 90.06 82 ARG A CA 1
ATOM 650 C C . ARG A 1 82 ? 11.93 7.492 -1.301 1 90.06 82 ARG A C 1
ATOM 652 O O . ARG A 1 82 ? 12.594 7.359 -0.269 1 90.06 82 ARG A O 1
ATOM 659 N N . ILE A 1 83 ? 10.656 7.848 -1.352 1 95.44 83 ILE A N 1
ATOM 660 C CA . ILE A 1 83 ? 9.859 7.961 -0.131 1 95.44 83 ILE A CA 1
ATOM 661 C C . ILE A 1 83 ? 9.281 6.598 0.234 1 95.44 83 ILE A C 1
ATOM 663 O O . ILE A 1 83 ? 8.617 5.961 -0.586 1 95.44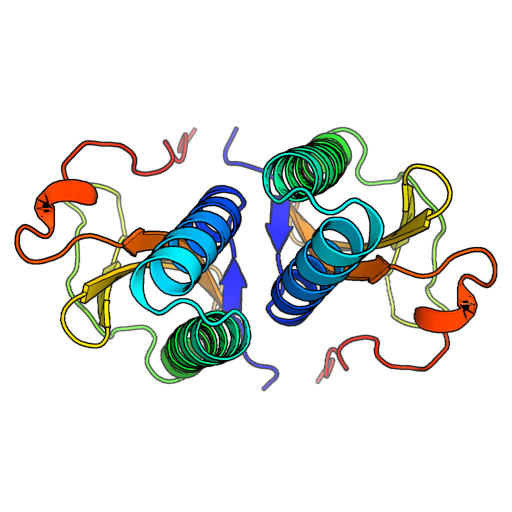 83 ILE A O 1
ATOM 667 N N . GLU A 1 84 ? 9.648 6.168 1.343 1 95.31 84 GLU A N 1
ATOM 668 C CA . GLU A 1 84 ? 9 4.969 1.868 1 95.31 84 GLU A CA 1
ATOM 669 C C . GLU A 1 84 ? 8.07 5.305 3.027 1 95.31 84 GLU A C 1
ATOM 671 O O . GLU A 1 84 ? 8.523 5.707 4.102 1 95.31 84 GLU A O 1
ATOM 676 N N . VAL A 1 85 ? 6.793 5.121 2.729 1 96.56 85 VAL A N 1
ATOM 677 C CA . VAL A 1 85 ? 5.801 5.332 3.775 1 96.56 85 VAL A CA 1
ATOM 678 C C . VAL A 1 85 ? 5.77 4.129 4.711 1 96.56 85 VAL A C 1
ATOM 680 O O . VAL A 1 85 ? 5.527 3 4.273 1 96.56 85 VAL A O 1
ATOM 683 N N . LEU A 1 86 ? 6 4.398 6 1 95.81 86 LEU A N 1
ATOM 684 C CA . LEU A 1 86 ? 6.117 3.324 6.98 1 95.81 86 LEU A CA 1
ATOM 685 C C . LEU A 1 86 ? 4.781 3.066 7.664 1 95.81 86 LEU A C 1
ATOM 687 O O . LEU A 1 86 ? 4.457 1.925 7.996 1 95.81 86 LEU A O 1
ATOM 691 N N . GLY A 1 87 ? 4.016 4.133 7.836 1 94.81 87 GLY A N 1
ATOM 692 C CA . GLY A 1 87 ? 2.725 4.043 8.5 1 94.81 87 GLY A CA 1
ATOM 693 C C . GLY A 1 87 ? 1.829 5.234 8.227 1 94.81 87 GLY A C 1
ATOM 694 O O . GLY A 1 87 ? 2.312 6.312 7.863 1 94.81 87 GLY A O 1
ATOM 695 N N . VAL A 1 88 ? 0.528 4.984 8.336 1 95.62 88 VAL A N 1
ATOM 696 C CA . VAL A 1 88 ? -0.516 6 8.227 1 95.62 88 VAL A CA 1
ATOM 697 C C . VAL A 1 88 ? -1.476 5.879 9.414 1 95.62 88 VAL A C 1
ATOM 699 O O . VAL A 1 88 ? -2.322 4.984 9.445 1 95.62 88 VAL A O 1
ATOM 702 N N . HIS A 1 89 ? -1.438 6.707 10.344 1 91.38 89 HIS A N 1
ATOM 703 C CA . HIS A 1 89 ? -2.145 6.578 11.617 1 91.38 89 HIS A CA 1
ATOM 704 C C . HIS A 1 89 ? -3.326 7.539 11.688 1 91.38 89 HIS A C 1
ATOM 706 O O . HIS A 1 89 ? -3.148 8.758 11.602 1 91.38 89 HIS A O 1
ATOM 712 N N . TYR A 1 90 ? -4.512 6.742 11.664 1 85.25 90 TYR A N 1
ATOM 713 C CA . TYR A 1 90 ? -5.746 7.504 11.82 1 85.25 90 TYR A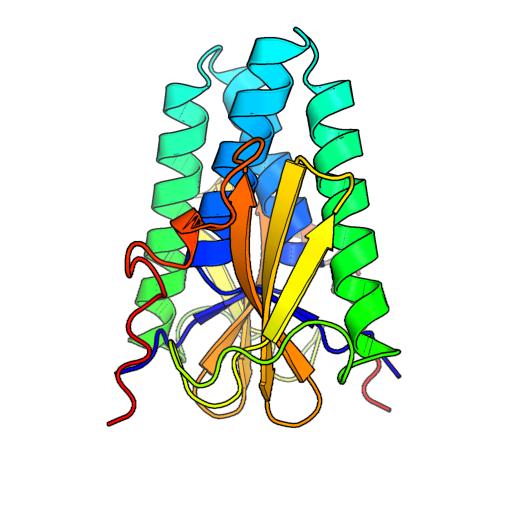 CA 1
ATOM 714 C C . TYR A 1 90 ? -6.023 7.797 13.297 1 85.25 90 TYR A C 1
ATOM 716 O O . TYR A 1 90 ? -6.059 6.879 14.117 1 85.25 90 TYR A O 1
ATOM 724 N N . GLY A 1 91 ? -6.082 8.789 13.953 1 71.38 91 GLY A N 1
ATOM 725 C CA . GLY A 1 91 ? -6.422 9.188 15.312 1 71.38 91 GLY A CA 1
ATOM 726 C C . GLY A 1 91 ? -6.469 10.695 15.5 1 71.38 91 GLY A C 1
ATOM 727 O O . GLY A 1 91 ? -5.844 11.438 14.742 1 71.38 91 GLY A O 1
ATOM 728 N N . GLY A 1 92 ? -7.672 11.156 15.727 1 52.03 92 GLY A N 1
ATOM 729 C CA . GLY A 1 92 ? -7.969 12.508 16.188 1 52.03 92 GLY A CA 1
ATOM 730 C C . GLY A 1 92 ? -6.738 13.266 16.641 1 52.03 92 GLY A C 1
ATOM 731 O O . GLY A 1 92 ? -5.609 12.82 16.422 1 52.03 92 GLY A O 1
ATOM 732 N N . ARG A 1 93 ? -6.812 13.844 17.859 1 44.56 93 ARG A N 1
ATOM 733 C CA . ARG A 1 93 ? -5.91 14.789 18.5 1 44.56 93 ARG A CA 1
ATOM 734 C C . ARG A 1 93 ? -4.504 14.219 18.625 1 44.56 93 ARG A C 1
ATOM 736 O O . ARG A 1 93 ? -3.52 14.914 18.375 1 44.56 93 ARG A O 1
ATOM 743 N N . ASP A 1 94 ? -4.09 13.164 19.641 1 39.94 94 ASP A N 1
ATOM 744 C CA . ASP A 1 94 ? -2.771 13.016 20.25 1 39.94 94 ASP A CA 1
ATOM 745 C C . ASP A 1 94 ? -1.867 12.141 19.375 1 39.94 94 ASP A C 1
ATOM 747 O O . ASP A 1 94 ? -2.209 11 19.078 1 39.94 94 ASP A O 1
ATOM 751 N N . HIS A 1 95 ? -1.196 12.633 18.266 1 47.66 95 HIS A N 1
ATOM 752 C CA . HIS A 1 95 ? 0.046 12.211 17.625 1 47.66 95 HIS A CA 1
ATOM 753 C C . HIS A 1 95 ? 0.71 11.078 18.391 1 47.66 95 HIS A C 1
ATOM 755 O O . HIS A 1 95 ? 1.848 10.703 18.094 1 47.66 95 HIS A O 1
ATOM 761 N N . ASP A 1 96 ? 0.099 10.602 19.438 1 46.03 96 ASP A N 1
ATOM 762 C CA . ASP A 1 96 ? 0.729 9.602 20.297 1 46.03 96 ASP A CA 1
ATOM 763 C C . ASP A 1 96 ? 0.838 8.258 19.594 1 46.03 96 ASP A C 1
ATOM 765 O O . ASP A 1 96 ? 1.383 7.301 20.156 1 46.03 96 ASP A O 1
ATOM 769 N N . GLY A 1 97 ? 0.112 8.094 18.594 1 50.72 97 GLY A N 1
ATOM 770 C CA . GLY A 1 97 ? 0.207 6.781 17.984 1 50.72 97 GLY A CA 1
ATOM 771 C C . GLY A 1 97 ? 1.624 6.406 17.594 1 50.72 97 GLY A C 1
ATOM 772 O O . GLY A 1 97 ? 2 5.234 17.641 1 50.72 97 GLY A O 1
ATOM 773 N N . LEU A 1 98 ? 2.312 7.297 16.859 1 55.94 98 LEU A N 1
ATOM 774 C CA . LEU A 1 98 ? 3.713 6.98 16.609 1 55.94 98 LEU A CA 1
ATOM 775 C C . LEU A 1 98 ? 4.457 6.699 17.906 1 55.94 98 LEU A C 1
ATOM 777 O O . LEU A 1 98 ? 5.492 6.027 17.906 1 55.94 98 LEU A O 1
ATOM 781 N N . GLN A 1 99 ? 3.947 7.355 18.922 1 51.62 99 GLN A N 1
ATOM 782 C CA . GLN A 1 99 ? 4.629 7.168 20.203 1 51.62 99 GLN A CA 1
ATOM 783 C C . GLN A 1 99 ? 4.441 5.746 20.719 1 51.62 99 GLN A C 1
ATOM 785 O O . GLN A 1 99 ? 5.18 5.297 21.594 1 51.62 99 GLN A O 1
ATOM 790 N N . ARG A 1 100 ? 3.361 5.25 20.438 1 47.22 100 ARG A N 1
ATOM 791 C CA . ARG A 1 100 ? 3.158 3.979 21.125 1 47.22 100 ARG A CA 1
ATOM 792 C C . ARG A 1 100 ? 3.986 2.871 20.484 1 47.22 100 ARG A C 1
ATOM 794 O O . ARG A 1 100 ? 3.953 1.725 20.922 1 47.22 100 ARG A O 1
ATOM 801 N N . GLY A 1 101 ? 5.062 3.152 19.906 1 45.88 101 GLY A N 1
ATOM 802 C CA . GLY A 1 101 ? 6.043 2.139 19.547 1 45.88 101 GLY A CA 1
ATOM 803 C C . GLY A 1 101 ? 5.637 1.306 18.344 1 45.88 101 GLY A C 1
ATOM 804 O O . GLY A 1 101 ? 6.164 0.211 18.141 1 45.88 101 GLY A O 1
ATOM 805 N N . GLU A 1 102 ? 4.48 1.475 17.891 1 46.5 102 GLU A N 1
ATOM 806 C CA . GLU A 1 102 ? 4.129 0.577 16.797 1 46.5 102 GLU A CA 1
ATOM 807 C C . GLU A 1 102 ? 4.883 0.941 15.523 1 46.5 102 GLU A C 1
ATOM 809 O O . GLU A 1 102 ? 4.41 0.667 14.422 1 46.5 102 GLU A O 1
ATOM 814 N N . ALA A 1 103 ? 5.859 1.77 15.727 1 47.72 103 ALA A N 1
ATOM 815 C CA . ALA A 1 103 ? 6.742 1.929 14.57 1 47.72 103 ALA A CA 1
ATOM 816 C C . ALA A 1 103 ? 7.289 0.581 14.109 1 47.72 103 ALA A C 1
ATOM 818 O O . ALA A 1 103 ? 7.652 -0.262 14.938 1 47.72 103 ALA A O 1
ATOM 819 N N . PRO A 1 104 ? 6.902 0.195 12.883 1 45.56 104 PRO A N 1
ATOM 820 C CA . PRO A 1 104 ? 7.48 -1.1 12.516 1 45.56 104 PRO A CA 1
ATOM 821 C C . PRO A 1 104 ? 8.961 -1.208 12.875 1 45.56 104 PRO A C 1
ATOM 823 O O . PRO A 1 104 ? 9.695 -0.224 12.773 1 45.56 104 PRO A O 1
ATOM 826 N N . ALA A 1 105 ? 9.219 -2.02 13.953 1 39.16 105 ALA A N 1
ATOM 827 C CA . ALA A 1 105 ? 10.594 -2.375 14.289 1 39.16 105 ALA A CA 1
ATOM 828 C C . ALA A 1 105 ? 11.445 -2.553 13.031 1 39.16 105 ALA A C 1
ATOM 830 O O . ALA A 1 105 ? 11.133 -3.385 12.18 1 39.16 105 ALA A O 1
ATOM 831 N N . VAL A 1 106 ? 11.891 -1.471 12.492 1 39.22 106 VAL A N 1
ATOM 832 C CA . VAL A 1 106 ? 12.906 -1.675 11.461 1 39.22 106 VAL A CA 1
ATOM 833 C C . VAL A 1 106 ? 14.117 -2.377 12.062 1 39.22 106 VAL A C 1
ATOM 835 O O . VAL A 1 106 ? 14.719 -1.882 13.016 1 39.22 106 VAL A O 1
ATOM 838 N N . HIS A 1 107 ? 14.023 -3.674 12.289 1 33.56 107 HIS A N 1
ATOM 839 C CA . HIS A 1 107 ? 15.258 -4.293 12.766 1 33.56 107 HIS A CA 1
ATOM 840 C C . HIS A 1 107 ? 16.469 -3.791 11.977 1 33.56 107 HIS A C 1
ATOM 842 O O . HIS A 1 107 ? 16.516 -3.932 10.75 1 33.56 107 HIS A O 1
ATOM 848 N N . VAL A 1 108 ? 16.969 -2.684 12.25 1 30.8 108 VAL A N 1
ATOM 849 C CA . VAL A 1 108 ? 18.297 -2.279 11.773 1 30.8 108 VAL A CA 1
ATOM 850 C C . VAL A 1 108 ? 19.328 -3.324 12.18 1 30.8 108 VAL A C 1
ATOM 852 O O . VAL A 1 108 ? 19.594 -3.523 13.367 1 30.8 108 VAL A O 1
ATOM 855 N N . ASP A 1 109 ? 19.328 -4.566 11.734 1 27.47 109 ASP A N 1
ATOM 856 C CA . ASP A 1 109 ? 20.562 -5.324 11.953 1 27.47 109 ASP A CA 1
ATOM 857 C C . ASP A 1 109 ? 21.688 -4.816 11.055 1 27.47 109 ASP A C 1
ATOM 859 O O . ASP A 1 109 ? 21.438 -4.371 9.938 1 27.47 109 ASP A O 1
ATOM 863 N N . MET B 1 1 ? 15.445 -8.891 10.367 1 34.69 1 MET B N 1
ATOM 864 C CA . MET B 1 1 ? 15.492 -8.711 8.922 1 34.69 1 MET B CA 1
ATOM 865 C C . MET B 1 1 ? 14.383 -7.781 8.453 1 34.69 1 MET B C 1
ATOM 867 O O . MET B 1 1 ? 13.242 -7.887 8.914 1 34.69 1 MET B O 1
ATOM 871 N N . ASN B 1 2 ? 14.383 -6.438 8.211 1 46.41 2 ASN B N 1
ATOM 872 C CA . ASN B 1 2 ? 13.492 -5.359 7.793 1 46.41 2 ASN B CA 1
ATOM 873 C C . ASN B 1 2 ? 12.508 -5.828 6.723 1 46.41 2 ASN B C 1
ATOM 875 O O . ASN B 1 2 ? 12.891 -6.551 5.801 1 46.41 2 ASN B O 1
ATOM 879 N N . PRO B 1 3 ? 11.289 -5.664 6.875 1 55.59 3 PRO B N 1
ATOM 880 C CA . PRO B 1 3 ? 10.344 -6.328 5.977 1 55.59 3 PRO B CA 1
ATOM 881 C C . PRO B 1 3 ? 10.633 -6.059 4.504 1 55.59 3 PRO B C 1
ATOM 883 O O . PRO B 1 3 ? 10.891 -4.914 4.117 1 55.59 3 PRO B O 1
ATOM 886 N N . GLU B 1 4 ? 11.164 -7.184 3.656 1 80.62 4 GLU B N 1
ATOM 887 C CA . GLU B 1 4 ? 11.734 -7.324 2.318 1 80.62 4 GLU B CA 1
ATOM 888 C C . GLU B 1 4 ? 10.68 -7.09 1.242 1 80.62 4 GLU B C 1
ATOM 890 O O . GLU B 1 4 ? 10.922 -7.344 0.06 1 80.62 4 GLU B O 1
ATOM 895 N N . VAL B 1 5 ? 9.469 -6.43 1.844 1 95.44 5 VAL B N 1
ATOM 896 C CA . VAL B 1 5 ? 8.461 -6.223 0.811 1 95.44 5 VAL B CA 1
ATOM 897 C C . VAL B 1 5 ? 7.938 -4.789 0.881 1 95.44 5 VAL B C 1
ATOM 899 O O . VAL B 1 5 ? 7.68 -4.27 1.969 1 95.44 5 VAL B O 1
ATOM 902 N N . VAL B 1 6 ? 7.84 -4.074 -0.258 1 95 6 VAL B N 1
ATOM 903 C CA . VAL B 1 6 ? 7.207 -2.764 -0.355 1 95 6 VAL B CA 1
ATOM 904 C C . VAL B 1 6 ? 6.18 -2.768 -1.485 1 95 6 VAL B C 1
ATOM 906 O O . VAL B 1 6 ? 6.211 -3.639 -2.359 1 95 6 VAL B O 1
ATOM 909 N N . PHE B 1 7 ? 5.258 -1.744 -1.395 1 95.81 7 PHE B N 1
ATOM 910 C CA . PHE B 1 7 ? 4.168 -1.655 -2.359 1 95.81 7 PHE B CA 1
ATOM 911 C C . PHE B 1 7 ? 4.211 -0.326 -3.104 1 95.81 7 PHE B C 1
ATOM 913 O O . PHE B 1 7 ? 4.418 0.726 -2.496 1 95.81 7 PHE B O 1
ATOM 920 N N . SER B 1 8 ? 4.016 -0.429 -4.457 1 94.88 8 SER B N 1
ATOM 921 C CA . SER B 1 8 ? 3.879 0.784 -5.258 1 94.88 8 SER B CA 1
ATOM 922 C C . SER B 1 8 ? 2.541 1.468 -5 1 94.88 8 SER B C 1
ATOM 924 O O . SER B 1 8 ? 1.617 0.855 -4.461 1 94.88 8 SER B O 1
ATOM 926 N N . PRO B 1 9 ? 2.393 2.723 -5.387 1 93.38 9 PRO B N 1
ATOM 927 C CA . PRO B 1 9 ? 1.085 3.379 -5.297 1 93.38 9 PRO B CA 1
ATOM 928 C C . PRO B 1 9 ? 0.004 2.65 -6.09 1 93.38 9 PRO B C 1
ATOM 930 O O . PRO B 1 9 ? -1.138 2.547 -5.637 1 93.38 9 PRO B O 1
ATOM 933 N N . TRP B 1 10 ? 0.353 2.117 -7.211 1 92.12 10 TRP B N 1
ATOM 934 C CA . TRP B 1 10 ? -0.608 1.389 -8.031 1 92.12 10 TRP B CA 1
ATOM 935 C C . TRP B 1 10 ? -1.059 0.109 -7.336 1 92.12 10 TRP B C 1
ATOM 937 O O . TRP B 1 10 ? -2.248 -0.212 -7.32 1 92.12 10 TRP B O 1
ATOM 947 N N . ALA B 1 11 ? -0.088 -0.57 -6.758 1 95.06 11 ALA B N 1
ATOM 948 C CA . ALA B 1 11 ? -0.438 -1.78 -6.02 1 95.06 11 ALA B CA 1
ATOM 949 C C . ALA B 1 11 ? -1.428 -1.473 -4.898 1 95.06 11 ALA B C 1
ATOM 951 O O . ALA B 1 11 ? -2.365 -2.238 -4.66 1 95.06 11 ALA B O 1
ATOM 952 N N . LEU B 1 12 ? -1.192 -0.397 -4.203 1 94.56 12 LEU B N 1
ATOM 953 C CA . LEU B 1 12 ? -2.096 -0.004 -3.129 1 94.56 12 LEU B CA 1
ATOM 954 C C . LEU B 1 12 ? -3.496 0.273 -3.67 1 94.56 12 LEU B C 1
ATOM 956 O O . LEU B 1 12 ? -4.488 -0.161 -3.082 1 94.56 12 LEU B O 1
ATOM 960 N N . ARG B 1 13 ? -3.615 0.958 -4.754 1 91.19 13 ARG B N 1
ATOM 961 C CA . ARG B 1 13 ? -4.91 1.229 -5.367 1 91.19 13 ARG B CA 1
ATOM 962 C C . ARG B 1 13 ? -5.598 -0.066 -5.793 1 91.19 13 ARG B C 1
ATOM 964 O O . ARG B 1 13 ? -6.805 -0.225 -5.605 1 91.19 13 ARG B O 1
ATOM 971 N N . HIS B 1 14 ? -4.785 -0.916 -6.391 1 92.75 14 HIS B N 1
ATOM 972 C CA . HIS B 1 14 ? -5.328 -2.215 -6.773 1 92.75 14 HIS B CA 1
ATOM 973 C C . HIS B 1 14 ? -5.887 -2.955 -5.562 1 92.75 14 HIS B C 1
ATOM 975 O O . HIS B 1 14 ? -6.977 -3.525 -5.625 1 92.75 14 HIS B O 1
ATOM 981 N N . MET B 1 15 ? -5.148 -2.916 -4.461 1 94.19 15 MET B N 1
ATOM 982 C CA . MET B 1 15 ? -5.57 -3.602 -3.242 1 94.19 15 MET B CA 1
ATOM 983 C C . MET B 1 15 ? -6.898 -3.047 -2.738 1 94.19 15 MET B C 1
ATOM 985 O O . MET B 1 15 ? -7.758 -3.803 -2.283 1 94.19 15 MET B O 1
ATOM 989 N N . THR B 1 16 ? -7.055 -1.784 -2.83 1 90.25 16 THR B N 1
ATOM 990 C CA . THR B 1 16 ? -8.32 -1.164 -2.459 1 90.25 16 THR B CA 1
ATOM 991 C C . THR B 1 16 ? -9.453 -1.66 -3.357 1 90.25 16 THR B C 1
ATOM 993 O O . THR B 1 16 ? -10.555 -1.933 -2.883 1 90.25 16 THR B O 1
ATOM 996 N N . GLY B 1 17 ? -9.188 -1.736 -4.637 1 90.25 17 GLY B N 1
ATOM 997 C CA . GLY B 1 17 ? -10.164 -2.27 -5.57 1 90.25 17 GLY B CA 1
ATOM 998 C C . GLY B 1 17 ? -10.555 -3.707 -5.277 1 90.25 17 GLY B C 1
ATOM 999 O O . GLY B 1 17 ? -11.727 -4.07 -5.352 1 90.25 17 GLY B O 1
ATOM 1000 N N . VAL B 1 18 ? -9.57 -4.48 -4.977 1 92.56 18 VAL B N 1
ATOM 1001 C CA . VAL B 1 18 ? -9.812 -5.875 -4.617 1 92.56 18 VAL B CA 1
ATOM 1002 C C . VAL B 1 18 ? -10.711 -5.938 -3.381 1 92.56 18 VAL B C 1
ATOM 1004 O O . VAL B 1 18 ? -11.688 -6.691 -3.352 1 92.56 18 VAL B O 1
ATOM 1007 N N . TYR B 1 19 ? -10.414 -5.141 -2.363 1 91.38 19 TYR B N 1
ATOM 1008 C CA . TYR B 1 19 ? -11.219 -5.082 -1.15 1 91.38 19 TYR B CA 1
ATOM 1009 C C . TYR B 1 19 ? -12.68 -4.781 -1.479 1 91.38 19 TYR B C 1
ATOM 1011 O O . TYR B 1 19 ? -13.586 -5.48 -1.016 1 91.38 19 TYR B O 1
ATOM 1019 N N . ARG B 1 20 ? -12.852 -3.771 -2.246 1 88.56 20 ARG B N 1
ATOM 1020 C CA . ARG B 1 20 ? -14.195 -3.338 -2.604 1 88.56 20 ARG B CA 1
ATOM 1021 C C . ARG B 1 20 ? -14.953 -4.445 -3.324 1 88.56 20 ARG B C 1
ATOM 1023 O O . ARG B 1 20 ? -16.109 -4.715 -3.012 1 88.56 20 ARG B O 1
ATOM 1030 N N . ARG B 1 21 ? -14.273 -5.066 -4.27 1 90.06 21 ARG B N 1
ATOM 1031 C CA . ARG B 1 21 ? -14.906 -6.121 -5.059 1 90.06 21 ARG B CA 1
ATOM 1032 C C . ARG B 1 21 ? -15.32 -7.293 -4.18 1 90.06 21 ARG B C 1
ATOM 1034 O O . ARG B 1 21 ? -16.438 -7.793 -4.289 1 90.06 21 ARG B O 1
ATOM 1041 N N . ILE B 1 22 ? -14.445 -7.688 -3.326 1 91.88 22 ILE B N 1
ATOM 1042 C CA . ILE B 1 22 ? -14.727 -8.828 -2.467 1 91.88 22 ILE B CA 1
ATOM 1043 C C . ILE B 1 22 ? -15.828 -8.469 -1.473 1 91.88 22 ILE B C 1
ATOM 1045 O O . ILE B 1 22 ? -16.719 -9.273 -1.205 1 91.88 22 ILE B O 1
ATOM 1049 N N . ALA B 1 23 ? -15.766 -7.281 -0.873 1 90.5 23 ALA B N 1
ATOM 1050 C CA . ALA B 1 23 ? -16.797 -6.836 0.05 1 90.5 23 ALA B CA 1
ATOM 1051 C C . ALA B 1 23 ? -18.172 -6.848 -0.622 1 90.5 23 ALA B C 1
ATOM 1053 O O . ALA B 1 23 ? -19.156 -7.293 -0.03 1 90.5 23 ALA B O 1
ATOM 1054 N N . GLU B 1 24 ? -18.219 -6.383 -1.813 1 89.38 24 GLU B N 1
ATOM 1055 C CA . GLU B 1 24 ? -19.469 -6.328 -2.568 1 89.38 24 GLU B CA 1
ATOM 1056 C C . GLU B 1 24 ? -19.984 -7.73 -2.889 1 89.38 24 GLU B C 1
ATOM 1058 O O . GLU B 1 24 ? -21.172 -8.023 -2.699 1 89.38 24 GLU B O 1
ATOM 1063 N N . GLU B 1 25 ? -19.125 -8.602 -3.34 1 91.19 25 GLU B N 1
ATOM 1064 C CA . GLU B 1 25 ? -19.516 -9.945 -3.752 1 91.19 25 GLU B CA 1
ATOM 1065 C C . GLU B 1 25 ? -19.938 -10.789 -2.555 1 91.19 25 GLU B C 1
ATOM 1067 O O . GLU B 1 25 ? -20.859 -11.602 -2.65 1 91.19 25 GLU B O 1
ATOM 1072 N N . SER B 1 26 ? -19.219 -10.594 -1.496 1 93.5 26 SER B N 1
ATOM 1073 C CA . SER B 1 26 ? -19.469 -11.43 -0.328 1 93.5 26 SER B CA 1
ATOM 1074 C C . SER B 1 26 ? -20.469 -10.789 0.617 1 93.5 26 SER B C 1
ATOM 1076 O O . SER B 1 26 ? -21.016 -11.453 1.5 1 93.5 26 SER B O 1
ATOM 1078 N N . GLY B 1 27 ? -20.688 -9.578 0.588 1 90.5 27 GLY B N 1
ATOM 1079 C CA . GLY B 1 27 ? -21.516 -8.828 1.518 1 90.5 27 GLY B CA 1
ATOM 1080 C C . GLY B 1 27 ? -20.891 -8.656 2.883 1 90.5 27 GLY B C 1
ATOM 1081 O O . GLY B 1 27 ? -21.578 -8.359 3.861 1 90.5 27 GLY B O 1
ATOM 1082 N N . SER B 1 28 ? -19.531 -8.836 2.977 1 92.88 28 SER B N 1
ATOM 1083 C CA . SER B 1 28 ? -18.844 -8.82 4.266 1 92.88 28 SER B CA 1
ATOM 1084 C C . SER B 1 28 ? -17.484 -8.117 4.16 1 92.88 28 SER B C 1
ATOM 1086 O O . SER B 1 28 ? -16.594 -8.578 3.447 1 92.88 28 SER B O 1
ATOM 1088 N N . SER B 1 29 ? -17.391 -7.012 4.977 1 89.62 29 SER B N 1
ATOM 1089 C CA . SER B 1 29 ? -16.109 -6.328 5.062 1 89.62 29 SER B CA 1
ATOM 1090 C C . SER B 1 29 ? -15.062 -7.203 5.746 1 89.62 29 SER B C 1
ATOM 1092 O O . SER B 1 29 ? -13.875 -7.125 5.422 1 89.62 29 SER B O 1
ATOM 1094 N N . ASP B 1 30 ? -15.523 -8.039 6.613 1 92.75 30 ASP B N 1
ATOM 1095 C CA . ASP B 1 30 ? -14.617 -8.93 7.32 1 92.75 30 ASP B CA 1
ATOM 1096 C C . ASP B 1 30 ? -13.961 -9.922 6.359 1 92.75 30 ASP B C 1
ATOM 1098 O O . ASP B 1 30 ? -12.766 -10.203 6.465 1 92.75 30 ASP B O 1
ATOM 1102 N N . LEU B 1 31 ? -14.742 -10.398 5.453 1 95.25 31 LEU B N 1
ATOM 1103 C CA . LEU B 1 31 ? -14.211 -11.328 4.465 1 95.25 31 LEU B CA 1
ATOM 1104 C C . LEU B 1 31 ? -13.258 -10.617 3.506 1 95.25 31 LEU B C 1
ATOM 1106 O O . LEU B 1 31 ? -12.242 -11.195 3.09 1 95.25 31 LEU B O 1
ATOM 1110 N N . ALA B 1 32 ? -13.586 -9.414 3.197 1 93.69 32 ALA B N 1
ATOM 1111 C CA . ALA B 1 32 ? -12.703 -8.625 2.35 1 93.69 32 ALA B CA 1
ATOM 1112 C C . ALA B 1 32 ? -11.367 -8.367 3.041 1 93.69 32 ALA B C 1
ATOM 1114 O O . ALA B 1 32 ? -10.305 -8.492 2.42 1 93.69 32 ALA B O 1
ATOM 1115 N N . GLU B 1 33 ? -11.406 -8.078 4.293 1 93 33 GLU B N 1
ATOM 1116 C CA . GLU B 1 33 ? -10.195 -7.855 5.074 1 93 33 GLU B CA 1
ATOM 1117 C C . GLU B 1 33 ? -9.352 -9.125 5.148 1 93 33 GLU B C 1
ATOM 1119 O O . GLU B 1 33 ? -8.125 -9.062 5.02 1 93 33 GLU B O 1
ATOM 1124 N N . ALA B 1 34 ? -9.984 -10.164 5.43 1 95.69 34 ALA B N 1
ATOM 1125 C CA . ALA B 1 34 ? -9.273 -11.438 5.504 1 95.69 34 ALA B CA 1
ATOM 1126 C C . ALA B 1 34 ? -8.609 -11.773 4.172 1 95.69 34 ALA B C 1
ATOM 1128 O O . ALA B 1 34 ? -7.48 -12.273 4.141 1 95.69 34 ALA B O 1
ATOM 1129 N N . TYR B 1 35 ? -9.312 -11.547 3.066 1 95.38 35 TYR B N 1
ATOM 1130 C CA . TYR B 1 35 ? -8.766 -11.805 1.74 1 95.38 35 TYR B CA 1
ATOM 1131 C C . TYR B 1 35 ? -7.547 -10.93 1.474 1 95.38 35 TYR B C 1
ATOM 1133 O O . TYR B 1 35 ? -6.527 -11.406 0.975 1 95.38 35 TYR B O 1
ATOM 1141 N N . LEU B 1 36 ? -7.637 -9.641 1.784 1 95.75 36 LEU B N 1
ATOM 1142 C CA . LEU B 1 36 ? -6.512 -8.727 1.625 1 95.75 36 LEU B CA 1
ATOM 1143 C C . LEU B 1 36 ? -5.324 -9.164 2.479 1 95.75 36 LEU B C 1
ATOM 1145 O O . LEU B 1 36 ? -4.18 -9.133 2.02 1 95.75 36 LEU B O 1
ATOM 1149 N N . SER B 1 37 ? -5.605 -9.562 3.707 1 96 37 SER B N 1
ATOM 1150 C CA . SER B 1 37 ? -4.559 -10.055 4.594 1 96 37 SER B CA 1
ATOM 1151 C C . SER B 1 37 ? -3.854 -11.266 3.998 1 96 37 SER B C 1
ATOM 1153 O O . SER B 1 37 ? -2.629 -11.391 4.09 1 96 37 SER B O 1
ATOM 1155 N N . ALA B 1 38 ? -4.617 -12.094 3.391 1 97.06 38 ALA B N 1
ATOM 1156 C CA . ALA B 1 38 ? -4.051 -13.281 2.758 1 97.06 38 ALA B CA 1
ATOM 1157 C C . ALA B 1 38 ? -3.168 -12.898 1.571 1 97.06 38 ALA B C 1
ATOM 1159 O O . ALA B 1 38 ? -2.119 -13.508 1.35 1 97.06 38 ALA B O 1
ATOM 1160 N N . ILE B 1 39 ? -3.578 -11.914 0.775 1 96.75 39 ILE B N 1
ATOM 1161 C CA . ILE B 1 39 ? -2.75 -11.43 -0.324 1 96.75 39 ILE B CA 1
ATOM 1162 C C . ILE B 1 39 ? -1.445 -10.859 0.225 1 96.75 39 ILE B C 1
ATOM 1164 O O . ILE B 1 39 ? -0.37 -11.102 -0.326 1 96.75 39 ILE B O 1
ATOM 1168 N N . MET B 1 40 ? -1.546 -10.109 1.269 1 95.62 40 MET B N 1
ATOM 1169 C CA . MET B 1 40 ? -0.366 -9.516 1.891 1 95.62 40 MET B CA 1
ATOM 1170 C C . MET B 1 40 ? 0.589 -10.602 2.387 1 95.62 40 MET B C 1
ATOM 1172 O O . MET B 1 40 ? 1.805 -10.484 2.221 1 95.62 40 MET B O 1
ATOM 1176 N N . ASP B 1 41 ? 0.048 -11.625 2.996 1 95.31 41 ASP B N 1
ATOM 1177 C CA . ASP B 1 41 ? 0.87 -12.75 3.43 1 95.31 41 ASP B CA 1
ATOM 1178 C C . ASP B 1 41 ? 1.612 -13.375 2.252 1 95.31 41 ASP B C 1
ATOM 1180 O O . ASP B 1 41 ? 2.789 -13.727 2.367 1 95.31 41 ASP B O 1
ATOM 1184 N N . ARG B 1 42 ? 0.926 -13.508 1.204 1 95.94 42 ARG B N 1
ATOM 1185 C CA . ARG B 1 42 ? 1.545 -14.055 -0 1 95.94 42 ARG B CA 1
ATOM 1186 C C . ARG B 1 42 ? 2.68 -13.164 -0.486 1 95.94 42 ARG B C 1
ATOM 1188 O O . ARG B 1 42 ? 3.746 -13.648 -0.862 1 95.94 42 ARG B O 1
ATOM 1195 N N . CYS B 1 43 ? 2.488 -11.898 -0.494 1 96.56 43 CYS B N 1
ATOM 1196 C CA . CYS B 1 43 ? 3.525 -10.953 -0.889 1 96.56 43 CYS B CA 1
ATOM 1197 C C . CYS B 1 43 ? 4.734 -11.055 0.031 1 96.56 43 CYS B C 1
ATOM 1199 O O . CYS B 1 43 ? 5.875 -11.039 -0.433 1 96.56 43 CYS B O 1
ATOM 1201 N N . GLU B 1 44 ? 4.492 -11.18 1.281 1 93.81 44 GLU B N 1
ATOM 1202 C CA . GLU B 1 44 ? 5.582 -11.289 2.244 1 93.81 44 GLU B CA 1
ATOM 1203 C C . GLU B 1 44 ? 6.375 -12.578 2.039 1 93.81 44 GLU B C 1
ATOM 1205 O O . GLU B 1 44 ? 7.598 -12.594 2.207 1 93.81 44 GLU B O 1
ATOM 1210 N N . ALA B 1 45 ? 5.727 -13.609 1.654 1 93.94 45 ALA B N 1
ATOM 1211 C CA . ALA B 1 45 ? 6.383 -14.883 1.384 1 93.94 45 ALA B CA 1
ATOM 1212 C C . ALA B 1 45 ? 7.32 -14.773 0.183 1 93.94 45 ALA B C 1
ATOM 1214 O O . ALA B 1 45 ? 8.266 -15.555 0.056 1 93.94 45 ALA B O 1
ATOM 1215 N N . LEU B 1 46 ? 7.055 -13.844 -0.709 1 94.81 46 LEU B N 1
ATOM 1216 C CA . LEU B 1 46 ? 7.902 -13.656 -1.88 1 94.81 46 LEU B CA 1
ATOM 1217 C C . LEU B 1 46 ? 9.312 -13.258 -1.468 1 94.81 46 LEU B C 1
ATOM 1219 O O . LEU B 1 46 ? 10.273 -13.508 -2.203 1 94.81 46 LEU B O 1
ATOM 1223 N N . ALA B 1 47 ? 9.414 -12.57 -0.331 1 92.31 47 ALA B N 1
ATOM 1224 C CA . ALA B 1 47 ? 10.727 -12.156 0.148 1 92.31 47 ALA B CA 1
ATOM 1225 C C . ALA B 1 47 ? 11.617 -13.367 0.415 1 92.31 47 ALA B C 1
ATOM 1227 O O . ALA B 1 47 ? 12.844 -13.281 0.305 1 92.31 47 ALA B O 1
ATOM 1228 N N . GLU B 1 48 ? 10.969 -14.469 0.726 1 91.25 48 GLU B N 1
ATOM 1229 C CA . GLU B 1 48 ? 11.703 -15.711 0.967 1 91.25 48 GLU B CA 1
ATOM 1230 C C . GLU B 1 48 ? 11.969 -16.453 -0.336 1 91.25 48 GLU B C 1
ATOM 1232 O O . GLU B 1 48 ? 12.898 -17.266 -0.419 1 91.25 48 GLU B O 1
ATOM 1237 N N . PHE B 1 49 ? 11.227 -16.203 -1.358 1 91.69 49 PHE B N 1
ATOM 1238 C CA . PHE B 1 49 ? 11.336 -16.859 -2.656 1 91.69 49 PHE B CA 1
ATOM 1239 C C . PHE B 1 49 ? 11.273 -15.836 -3.787 1 91.69 49 PHE B C 1
ATOM 1241 O O . PHE B 1 49 ? 10.367 -15.883 -4.621 1 91.69 49 PHE B O 1
ATOM 1248 N N . PRO B 1 50 ? 12.234 -14.992 -3.859 1 93.19 50 PRO B N 1
ATOM 1249 C CA . PRO B 1 50 ? 12.172 -13.836 -4.758 1 93.19 50 PRO B CA 1
ATOM 1250 C C . PRO B 1 50 ? 12.203 -14.227 -6.23 1 93.19 50 PRO B C 1
ATOM 1252 O O . PRO B 1 50 ? 11.906 -13.406 -7.102 1 93.19 50 PRO B O 1
ATOM 1255 N N . LEU B 1 51 ? 12.562 -15.484 -6.598 1 92.12 51 LEU B N 1
ATOM 1256 C CA . LEU B 1 51 ? 12.688 -15.883 -7.992 1 92.12 51 LEU B CA 1
ATOM 1257 C C . LEU B 1 51 ? 11.477 -16.703 -8.438 1 92.12 51 LEU B C 1
ATOM 1259 O O . LEU B 1 51 ? 11.453 -17.234 -9.547 1 92.12 51 LEU B O 1
ATOM 1263 N N . THR B 1 52 ? 10.531 -16.625 -7.574 1 93.56 52 THR B N 1
ATOM 1264 C CA . THR B 1 52 ? 9.32 -17.375 -7.902 1 93.56 52 THR B CA 1
ATOM 1265 C C . THR B 1 52 ? 8.5 -16.625 -8.953 1 93.56 52 THR B C 1
ATOM 1267 O O . THR B 1 52 ? 8.75 -15.453 -9.219 1 93.56 52 THR B O 1
ATOM 1270 N N . GLY B 1 53 ? 7.555 -17.453 -9.625 1 94.94 53 GLY B N 1
ATOM 1271 C CA . GLY B 1 53 ? 6.613 -16.844 -10.555 1 94.94 53 GLY B CA 1
ATOM 1272 C C . GLY B 1 53 ? 7.102 -16.859 -11.992 1 94.94 53 GLY B C 1
ATOM 1273 O O . GLY B 1 53 ? 8.141 -17.453 -12.297 1 94.94 53 GLY B O 1
ATOM 1274 N N . ARG B 1 54 ? 6.316 -16.219 -12.852 1 95 54 ARG B N 1
ATOM 1275 C CA . ARG B 1 54 ? 6.613 -16.141 -14.273 1 95 54 ARG B CA 1
ATOM 1276 C C . ARG B 1 54 ? 7.355 -14.852 -14.609 1 95 54 ARG B C 1
ATOM 1278 O O . ARG B 1 54 ? 6.988 -13.773 -14.125 1 95 54 ARG B O 1
ATOM 1285 N N . ILE B 1 55 ? 8.359 -14.992 -15.367 1 94.81 55 ILE B N 1
ATOM 1286 C CA . ILE B 1 55 ? 9.094 -13.836 -15.859 1 94.81 55 ILE B CA 1
ATOM 1287 C C . ILE B 1 55 ? 8.32 -13.172 -17 1 94.81 55 ILE B C 1
ATOM 1289 O O . ILE B 1 55 ? 7.844 -13.852 -17.906 1 94.81 55 ILE B O 1
ATOM 1293 N N . ARG B 1 56 ? 8.141 -11.875 -16.859 1 93.75 56 ARG B N 1
ATOM 1294 C CA . ARG B 1 56 ? 7.41 -11.125 -17.875 1 93.75 56 ARG B CA 1
ATOM 1295 C C . ARG B 1 56 ? 8.25 -9.984 -18.422 1 93.75 56 ARG B C 1
ATOM 1297 O O . ARG B 1 56 ? 7.789 -8.844 -18.5 1 93.75 56 ARG B O 1
ATOM 1304 N N . ASP B 1 57 ? 9.406 -10.312 -18.906 1 91.69 57 ASP B N 1
ATOM 1305 C CA . ASP B 1 57 ? 10.297 -9.328 -19.5 1 91.69 57 ASP B CA 1
ATOM 1306 C C . ASP B 1 57 ? 9.672 -8.703 -20.75 1 91.69 57 ASP B C 1
ATOM 1308 O O . ASP B 1 57 ? 10.094 -7.641 -21.203 1 91.69 57 ASP B O 1
ATOM 1312 N N . ASP B 1 58 ? 8.75 -9.391 -21.297 1 90.88 58 ASP B N 1
ATOM 1313 C CA . ASP B 1 58 ? 8.031 -8.906 -22.484 1 90.88 58 ASP B CA 1
ATOM 1314 C C . ASP B 1 58 ? 7.211 -7.66 -22.141 1 90.88 58 ASP B C 1
ATOM 1316 O O . ASP B 1 58 ? 6.891 -6.867 -23.031 1 90.88 58 ASP B O 1
ATOM 1320 N N . ILE B 1 59 ? 6.859 -7.52 -20.984 1 88.31 59 ILE B N 1
ATOM 1321 C CA . ILE B 1 59 ? 6.059 -6.383 -20.531 1 88.31 59 ILE B CA 1
ATOM 1322 C C . ILE B 1 59 ? 6.969 -5.316 -19.922 1 88.31 59 ILE B C 1
ATOM 1324 O O . ILE B 1 59 ? 6.902 -4.145 -20.312 1 88.31 59 ILE B O 1
ATOM 1328 N N . ARG B 1 60 ? 7.812 -5.723 -19 1 88 60 ARG B N 1
ATOM 1329 C CA . ARG B 1 60 ? 8.734 -4.859 -18.266 1 88 60 ARG B CA 1
ATOM 1330 C C . ARG B 1 60 ? 9.969 -5.633 -17.812 1 88 60 ARG B C 1
ATOM 1332 O O . ARG B 1 60 ? 9.852 -6.777 -17.359 1 88 60 ARG B O 1
ATOM 1339 N N . PRO B 1 61 ? 11.086 -5.027 -18.016 1 91.31 61 PRO B N 1
ATOM 1340 C CA . PRO B 1 61 ? 12.289 -5.73 -17.562 1 91.31 61 PRO B CA 1
ATOM 1341 C C . PRO B 1 61 ? 12.219 -6.141 -16.094 1 91.31 61 PRO B C 1
ATOM 1343 O O . PRO B 1 61 ? 11.867 -5.328 -15.234 1 91.31 61 PRO B O 1
ATOM 1346 N N . HIS B 1 62 ? 12.477 -7.41 -15.789 1 93.12 62 HIS B N 1
ATOM 1347 C CA . HIS B 1 62 ? 12.625 -7.996 -14.461 1 93.12 62 HIS B CA 1
ATOM 1348 C C . HIS B 1 62 ? 11.266 -8.188 -13.789 1 93.12 62 HIS B C 1
ATOM 1350 O O . HIS B 1 62 ? 11.203 -8.523 -12.609 1 93.12 62 HIS B O 1
ATOM 1356 N N . LEU B 1 63 ? 10.258 -8 -14.617 1 95.38 63 LEU B N 1
ATOM 1357 C CA . LEU B 1 63 ? 8.922 -8.195 -14.07 1 95.38 63 LEU B CA 1
ATOM 1358 C C . LEU B 1 63 ? 8.633 -9.672 -13.867 1 95.38 63 LEU B C 1
ATOM 1360 O O . LEU B 1 63 ? 8.938 -10.5 -14.727 1 95.38 63 LEU B O 1
ATOM 1364 N N . ARG B 1 64 ? 8.086 -9.945 -12.695 1 95.88 64 ARG B N 1
ATOM 1365 C CA . ARG B 1 64 ? 7.586 -11.281 -12.406 1 95.88 64 ARG B CA 1
ATOM 1366 C C . ARG B 1 64 ? 6.125 -11.234 -11.969 1 95.88 64 ARG B C 1
ATOM 1368 O O . ARG B 1 64 ? 5.66 -10.227 -11.445 1 95.88 64 ARG B O 1
ATOM 1375 N N . THR B 1 65 ? 5.441 -12.414 -12.195 1 95.75 65 THR B N 1
ATOM 1376 C CA . THR B 1 65 ? 4.059 -12.523 -11.742 1 95.75 65 THR B CA 1
ATOM 1377 C C . THR B 1 65 ? 3.82 -13.859 -11.055 1 95.75 65 THR B C 1
ATOM 1379 O O . THR B 1 65 ? 4.426 -14.867 -11.414 1 95.75 65 THR B O 1
ATOM 1382 N N . VAL B 1 66 ? 2.979 -13.805 -10.07 1 95.25 66 VAL B N 1
ATOM 1383 C CA . VAL B 1 66 ? 2.502 -15.008 -9.406 1 95.25 66 VAL B CA 1
ATOM 1384 C C . VAL B 1 66 ? 0.988 -14.938 -9.227 1 95.25 66 VAL B C 1
ATOM 1386 O O . VAL B 1 66 ? 0.424 -13.852 -9.094 1 95.25 66 VAL B O 1
ATOM 1389 N N . GLY B 1 67 ? 0.354 -16.109 -9.289 1 93.88 67 GLY B N 1
ATOM 1390 C CA . GLY B 1 67 ? -1.076 -16.188 -9.039 1 93.88 67 GLY B CA 1
ATOM 1391 C C . GLY B 1 67 ? -1.412 -16.359 -7.566 1 93.88 67 GLY B C 1
ATOM 1392 O O . GLY B 1 67 ? -0.573 -16.797 -6.781 1 93.88 67 GLY B O 1
ATOM 1393 N N . PHE B 1 68 ? -2.621 -15.961 -7.246 1 94.56 68 PHE B N 1
ATOM 1394 C CA . PHE B 1 68 ? -3.145 -16.172 -5.902 1 94.56 68 PHE B CA 1
ATOM 1395 C C . PHE B 1 68 ? -4.594 -16.641 -5.953 1 94.56 68 PHE B C 1
ATOM 1397 O O . PHE B 1 68 ? -5.461 -15.93 -6.477 1 94.56 68 PHE B O 1
ATOM 1404 N N . ARG B 1 69 ? -4.867 -17.812 -5.504 1 93.06 69 ARG B N 1
ATOM 1405 C CA . ARG B 1 69 ? -6.172 -18.453 -5.395 1 93.06 69 ARG B CA 1
ATOM 1406 C C . ARG B 1 69 ? -6.93 -18.375 -6.719 1 93.06 69 ARG B C 1
ATOM 1408 O O . ARG B 1 69 ? -8.141 -18.156 -6.73 1 93.06 69 ARG B O 1
ATOM 1415 N N . ASN B 1 70 ? -6.285 -18.375 -7.809 1 88.25 70 ASN B N 1
ATOM 1416 C CA . ASN B 1 70 ? -6.82 -18.406 -9.164 1 88.25 70 ASN B CA 1
ATOM 1417 C C . ASN B 1 70 ? -7.664 -17.156 -9.461 1 88.25 70 ASN B C 1
ATOM 1419 O O . ASN B 1 70 ? -8.516 -17.188 -10.352 1 88.25 70 ASN B O 1
ATOM 1423 N N . ARG B 1 71 ? -7.551 -16.109 -8.703 1 90.44 71 ARG B N 1
ATOM 1424 C CA . ARG B 1 71 ? -8.398 -14.938 -8.898 1 90.44 71 ARG B CA 1
ATOM 1425 C C . ARG B 1 71 ? -7.57 -13.664 -8.961 1 90.44 71 ARG B C 1
ATOM 1427 O O . ARG B 1 71 ? -8.062 -12.617 -9.391 1 90.44 71 ARG B O 1
ATOM 1434 N N . VAL B 1 72 ? -6.355 -13.812 -8.523 1 94.19 72 VAL B N 1
ATOM 1435 C CA . VAL B 1 72 ? -5.535 -12.609 -8.43 1 94.19 72 VAL B CA 1
ATOM 1436 C C . VAL B 1 72 ? -4.164 -12.875 -9.055 1 94.19 72 VAL B C 1
ATOM 1438 O O . VAL B 1 72 ? -3.613 -13.969 -8.914 1 94.19 72 VAL B O 1
ATOM 1441 N N . VAL B 1 73 ? -3.615 -11.914 -9.75 1 94.5 73 VAL B N 1
ATOM 1442 C CA . VAL B 1 73 ? -2.236 -11.922 -10.227 1 94.5 73 VAL B CA 1
ATOM 1443 C C . VAL B 1 73 ? -1.443 -10.812 -9.539 1 94.5 73 VAL B C 1
ATOM 1445 O O . VAL B 1 73 ? -1.856 -9.648 -9.547 1 94.5 73 VAL B O 1
ATOM 1448 N N . ILE B 1 74 ? -0.374 -11.172 -8.945 1 96.12 74 ILE B N 1
ATOM 1449 C CA . ILE B 1 74 ? 0.531 -10.242 -8.289 1 96.12 74 ILE B CA 1
ATOM 1450 C C . ILE B 1 74 ? 1.745 -9.984 -9.172 1 96.12 74 ILE B C 1
ATOM 1452 O O . ILE B 1 74 ? 2.449 -10.914 -9.562 1 96.12 74 ILE B O 1
ATOM 1456 N N . ALA B 1 75 ? 1.937 -8.742 -9.594 1 96.38 75 ALA B N 1
ATOM 1457 C CA . ALA B 1 75 ? 3.105 -8.32 -10.359 1 96.38 75 ALA B CA 1
ATOM 1458 C C . ALA B 1 75 ? 4.152 -7.676 -9.453 1 96.38 75 ALA B C 1
ATOM 1460 O O . ALA B 1 75 ? 3.83 -6.797 -8.648 1 96.38 75 ALA B O 1
ATOM 1461 N N . PHE B 1 76 ? 5.445 -8.164 -9.602 1 96.38 76 PHE B N 1
ATOM 1462 C CA . PHE B 1 76 ? 6.469 -7.617 -8.719 1 96.38 76 PHE B CA 1
ATOM 1463 C C . PHE B 1 76 ? 7.836 -7.648 -9.383 1 96.38 76 PHE B C 1
ATOM 1465 O O . PHE B 1 76 ? 8.023 -8.32 -10.406 1 96.38 76 PHE B O 1
ATOM 1472 N N . VAL B 1 77 ? 8.734 -6.828 -8.789 1 95.5 77 VAL B N 1
ATOM 1473 C CA . VAL B 1 77 ? 10.148 -6.832 -9.156 1 95.5 77 VAL B CA 1
ATOM 1474 C C . VAL B 1 77 ? 11.008 -6.961 -7.902 1 95.5 77 VAL B C 1
ATOM 1476 O O . VAL B 1 77 ? 10.531 -6.711 -6.789 1 95.5 77 VAL B O 1
ATOM 1479 N N . VAL B 1 78 ? 12.188 -7.492 -8.117 1 93 78 VAL B N 1
ATOM 1480 C CA . VAL B 1 78 ? 13.172 -7.5 -7.039 1 93 78 VAL B CA 1
ATOM 1481 C C . VAL B 1 78 ? 14.141 -6.336 -7.219 1 93 78 VAL B C 1
ATOM 1483 O O . VAL B 1 78 ? 14.805 -6.223 -8.258 1 93 78 VAL B O 1
ATOM 1486 N N . ARG B 1 79 ? 14.086 -5.43 -6.273 1 85.88 79 ARG B N 1
ATOM 1487 C CA . ARG B 1 79 ? 14.969 -4.266 -6.316 1 85.88 79 ARG B CA 1
ATOM 1488 C C . ARG B 1 79 ? 15.773 -4.141 -5.031 1 85.88 79 ARG B C 1
ATOM 1490 O O . ARG B 1 79 ? 15.203 -4.035 -3.941 1 85.88 79 ARG B O 1
ATOM 1497 N N . GLU B 1 80 ? 17.109 -4.16 -5.215 1 81.06 80 GLU B N 1
ATOM 1498 C CA . GLU B 1 80 ? 18.016 -3.953 -4.082 1 81.06 80 GLU B CA 1
ATOM 1499 C C . GLU B 1 80 ? 17.656 -4.887 -2.926 1 81.06 80 GLU B C 1
ATOM 1501 O O . GLU B 1 80 ? 17.562 -4.449 -1.777 1 81.06 80 GLU B O 1
ATOM 1506 N N . GLY B 1 81 ? 17.344 -6.094 -3.268 1 83.19 81 GLY B N 1
ATOM 1507 C CA . GLY B 1 81 ? 17.109 -7.113 -2.256 1 83.19 81 GLY B CA 1
ATOM 1508 C C . GLY B 1 81 ? 15.719 -7.059 -1.663 1 83.19 81 GLY B C 1
ATOM 1509 O O . GLY B 1 81 ? 15.398 -7.812 -0.741 1 83.19 81 GLY B O 1
ATOM 1510 N N . ARG B 1 82 ? 14.938 -6.188 -2.178 1 90.06 82 ARG B N 1
ATOM 1511 C CA . ARG B 1 82 ? 13.57 -6.082 -1.68 1 90.06 82 ARG B CA 1
ATOM 1512 C C . ARG B 1 82 ? 12.562 -6.43 -2.77 1 90.06 82 ARG B C 1
ATOM 1514 O O . ARG B 1 82 ? 12.828 -6.223 -3.957 1 90.06 82 ARG B O 1
ATOM 1521 N N . ILE B 1 83 ? 11.438 -6.957 -2.314 1 95.5 83 ILE B N 1
ATOM 1522 C CA . ILE B 1 83 ? 10.312 -7.188 -3.209 1 95.5 83 ILE B CA 1
ATOM 1523 C C . ILE B 1 83 ? 9.484 -5.91 -3.334 1 95.5 83 ILE B C 1
ATOM 1525 O O . ILE B 1 83 ? 9.047 -5.34 -2.328 1 95.5 83 ILE B O 1
ATOM 1529 N N . GLU B 1 84 ? 9.422 -5.441 -4.496 1 95.25 84 GLU B N 1
ATOM 1530 C CA . GLU B 1 84 ? 8.5 -4.34 -4.758 1 95.25 84 GLU B CA 1
ATOM 1531 C C . GLU B 1 84 ? 7.285 -4.809 -5.555 1 95.25 84 GLU B C 1
ATOM 1533 O O . GLU B 1 84 ? 7.41 -5.168 -6.73 1 95.25 84 GLU B O 1
ATOM 1538 N N . VAL B 1 85 ? 6.152 -4.781 -4.852 1 96.56 85 VAL B N 1
ATOM 1539 C CA . VAL B 1 85 ? 4.906 -5.137 -5.523 1 96.56 85 VAL B CA 1
ATOM 1540 C C . VAL B 1 85 ? 4.426 -3.961 -6.371 1 96.56 85 VAL B C 1
ATOM 1542 O O . VAL B 1 85 ? 4.207 -2.863 -5.855 1 96.56 85 VAL B O 1
ATOM 1545 N N . LEU B 1 86 ? 4.25 -4.227 -7.676 1 95.75 86 LEU B N 1
ATOM 1546 C CA . LEU B 1 86 ? 3.908 -3.164 -8.617 1 95.75 86 LEU B CA 1
ATOM 1547 C C . LEU B 1 86 ? 2.4 -3.092 -8.828 1 95.75 86 LEU B C 1
ATOM 1549 O O . LEU B 1 86 ? 1.848 -2.008 -9.023 1 95.75 86 LEU B O 1
ATOM 1553 N N . GLY B 1 87 ? 1.771 -4.254 -8.766 1 94.81 87 GLY B N 1
ATOM 1554 C CA . GLY B 1 87 ? 0.334 -4.336 -8.977 1 94.81 87 GLY B CA 1
ATOM 1555 C C . GLY B 1 87 ? -0.271 -5.625 -8.445 1 94.81 87 GLY B C 1
ATOM 1556 O O . GLY B 1 87 ? 0.429 -6.625 -8.289 1 94.81 87 GLY B O 1
ATOM 1557 N N . VAL B 1 88 ? -1.565 -5.543 -8.125 1 95.69 88 VAL B N 1
ATOM 1558 C CA . VAL B 1 88 ? -2.387 -6.676 -7.703 1 95.69 88 VAL B CA 1
ATOM 1559 C C . VAL B 1 88 ? -3.684 -6.699 -8.508 1 95.69 88 VAL B C 1
ATOM 1561 O O . VAL B 1 88 ? -4.602 -5.922 -8.242 1 95.69 88 VAL B O 1
ATOM 1564 N N . HIS B 1 89 ? -3.844 -7.535 -9.422 1 91.44 89 HIS B N 1
ATOM 1565 C CA . HIS B 1 89 ? -4.934 -7.523 -10.391 1 91.44 89 HIS B CA 1
ATOM 1566 C C . HIS B 1 89 ? -5.945 -8.625 -10.094 1 91.44 89 HIS B C 1
ATOM 1568 O O . HIS B 1 89 ? -5.602 -9.805 -10.102 1 91.44 89 HIS B O 1
ATOM 1574 N N . TYR B 1 90 ? -7.145 -7.98 -9.664 1 85.5 90 TYR B N 1
ATOM 1575 C CA . TYR B 1 90 ? -8.258 -8.891 -9.43 1 85.5 90 TYR B CA 1
ATOM 1576 C C . TYR B 1 90 ? -8.961 -9.25 -10.734 1 85.5 90 TYR B C 1
ATOM 1578 O O . TYR B 1 90 ? -9.367 -8.367 -11.492 1 85.5 90 TYR B O 1
ATOM 1586 N N . GLY B 1 91 ? -9.141 -10.258 -11.32 1 72 91 GLY B N 1
ATOM 1587 C CA . GLY B 1 91 ? -9.867 -10.719 -12.5 1 72 91 GLY B CA 1
ATOM 1588 C C . GLY B 1 91 ? -9.695 -12.203 -12.758 1 72 91 GLY B C 1
ATOM 1589 O O . GLY B 1 91 ? -8.711 -12.805 -12.328 1 72 91 GLY B O 1
ATOM 1590 N N . GLY B 1 92 ? -10.789 -12.883 -12.562 1 52.16 92 GLY B N 1
ATOM 1591 C CA . GLY B 1 92 ? -11.008 -14.266 -12.945 1 52.16 92 GLY B CA 1
ATOM 1592 C C . GLY B 1 92 ? -9.891 -14.828 -13.812 1 52.16 92 GLY B C 1
ATOM 1593 O O . GLY B 1 92 ? -8.844 -14.195 -13.969 1 52.16 92 GLY B O 1
ATOM 1594 N N . ARG B 1 93 ? -10.281 -15.508 -14.898 1 44.75 93 ARG B N 1
ATOM 1595 C CA . ARG B 1 93 ? -9.508 -16.328 -15.82 1 44.75 93 ARG B CA 1
ATOM 1596 C C . ARG B 1 93 ? -8.344 -15.539 -16.422 1 44.75 93 ARG B C 1
ATOM 1598 O O . ARG B 1 93 ? -7.238 -16.062 -16.562 1 44.75 93 ARG B O 1
ATOM 1605 N N . ASP B 1 94 ? -8.508 -14.469 -17.453 1 40 94 ASP B N 1
ATOM 1606 C CA . ASP B 1 94 ? -7.52 -14.133 -18.469 1 40 94 ASP B CA 1
ATOM 1607 C C . ASP B 1 94 ? -6.508 -13.117 -17.938 1 40 94 ASP B C 1
ATOM 1609 O O . ASP B 1 94 ? -6.883 -12.039 -17.484 1 40 94 ASP B O 1
ATOM 1613 N N . HIS B 1 95 ? -5.43 -13.492 -17.156 1 47.5 95 HIS B N 1
ATOM 1614 C CA . HIS B 1 95 ? -4.117 -12.891 -16.953 1 47.5 95 HIS B CA 1
ATOM 1615 C C . HIS B 1 95 ? -3.92 -11.68 -17.859 1 47.5 95 HIS B C 1
ATOM 1617 O O . HIS B 1 95 ? -2.809 -11.156 -17.969 1 47.5 95 HIS B O 1
ATOM 1623 N N . ASP B 1 96 ? -4.914 -11.289 -18.594 1 45.97 96 ASP B N 1
ATOM 1624 C CA . ASP B 1 96 ? -4.75 -10.227 -19.594 1 45.97 96 ASP B CA 1
ATOM 1625 C C . ASP B 1 96 ? -4.566 -8.867 -18.906 1 45.97 96 ASP B C 1
ATOM 1627 O O . ASP B 1 96 ? -4.348 -7.859 -19.578 1 45.97 96 ASP B O 1
ATOM 1631 N N . GLY B 1 97 ? -4.922 -8.789 -17.719 1 50.75 97 GLY B N 1
ATOM 1632 C CA . GLY B 1 97 ? -4.781 -7.473 -17.125 1 50.75 97 GLY B CA 1
ATOM 1633 C C . GLY B 1 97 ? -3.367 -6.93 -17.203 1 50.75 97 GLY B C 1
ATOM 1634 O O . GLY B 1 97 ? -3.168 -5.719 -17.344 1 50.75 97 GLY B O 1
ATOM 1635 N N . LEU B 1 98 ? -2.377 -7.715 -16.781 1 56.12 98 LEU B N 1
ATOM 1636 C CA . LEU B 1 98 ? -1.017 -7.227 -16.984 1 56.12 98 LEU B CA 1
ATOM 1637 C C . LEU B 1 98 ? -0.777 -6.871 -18.453 1 56.12 98 LEU B C 1
ATOM 1639 O O . LEU B 1 98 ? 0.097 -6.059 -18.766 1 56.12 98 LEU B O 1
ATOM 1643 N N . GLN B 1 99 ? -1.524 -7.578 -19.281 1 51.47 99 GLN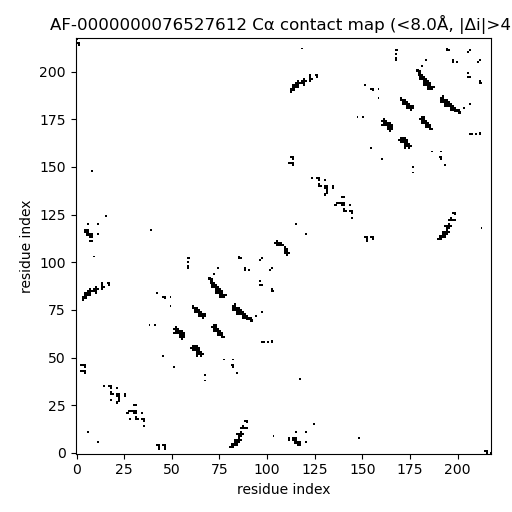 B N 1
ATOM 1644 C CA . GLN B 1 99 ? -1.327 -7.312 -20.703 1 51.47 99 GLN B CA 1
ATOM 1645 C C . GLN B 1 99 ? -1.845 -5.93 -21.078 1 51.47 99 GLN B C 1
ATOM 1647 O O . GLN B 1 99 ? -1.467 -5.383 -22.125 1 51.47 99 GLN B O 1
ATOM 1652 N N . ARG B 1 100 ? -2.818 -5.578 -20.453 1 47.16 100 ARG B N 1
ATOM 1653 C CA . ARG B 1 100 ? -3.393 -4.348 -20.984 1 47.16 100 ARG B CA 1
ATOM 1654 C C . ARG B 1 100 ? -2.547 -3.137 -20.609 1 47.16 100 ARG B C 1
ATOM 1656 O O . ARG B 1 100 ? -2.846 -2.012 -21.016 1 47.16 100 ARG B O 1
ATOM 1663 N N . GLY B 1 101 ? -1.302 -3.266 -20.406 1 45.69 101 GLY B N 1
ATOM 1664 C CA . GLY B 1 101 ? -0.387 -2.135 -20.359 1 45.69 101 GLY B CA 1
ATOM 1665 C C . GLY B 1 101 ? -0.478 -1.349 -19.062 1 45.69 101 GLY B C 1
ATOM 1666 O O . GLY B 1 101 ? -0.065 -0.189 -19.016 1 45.69 101 GLY B O 1
ATOM 1667 N N . GLU B 1 102 ? -1.402 -1.658 -18.297 1 46.12 102 GLU B N 1
ATOM 1668 C CA . GLU B 1 102 ? -1.485 -0.811 -17.109 1 46.12 102 GLU B CA 1
ATOM 1669 C C . GLU B 1 102 ? -0.308 -1.057 -16.172 1 46.12 102 GLU B C 1
ATOM 1671 O O . GLU B 1 102 ? -0.423 -0.862 -14.953 1 46.12 102 GLU B O 1
ATOM 1676 N N . ALA B 1 103 ? 0.641 -1.769 -16.703 1 47.41 103 ALA B N 1
ATOM 1677 C CA . ALA B 1 103 ? 1.861 -1.797 -15.898 1 47.41 103 ALA B CA 1
ATOM 1678 C C . ALA B 1 103 ? 2.377 -0.385 -15.633 1 47.41 103 ALA B C 1
ATOM 1680 O O . ALA B 1 103 ? 2.354 0.468 -16.516 1 47.41 103 ALA B O 1
ATOM 1681 N N . PRO B 1 104 ? 2.387 -0.035 -14.312 1 44.78 104 PRO B N 1
ATOM 1682 C CA . PRO B 1 104 ? 2.91 1.322 -14.148 1 44.78 104 PRO B CA 1
ATOM 1683 C C . PRO B 1 104 ? 4.152 1.583 -15 1 44.78 104 PRO B C 1
ATOM 1685 O O . PRO B 1 104 ? 4.984 0.689 -15.172 1 44.78 104 PRO B O 1
ATOM 1688 N N . ALA B 1 105 ? 3.926 2.375 -16.062 1 39.69 105 ALA B N 1
ATOM 1689 C CA . ALA B 1 105 ? 5.059 2.863 -16.844 1 39.69 105 ALA B CA 1
ATOM 1690 C C . ALA B 1 105 ? 6.254 3.17 -15.953 1 39.69 105 ALA B C 1
ATOM 1692 O O . ALA B 1 105 ? 6.148 3.979 -15.023 1 39.69 105 ALA B O 1
ATOM 1693 N N . VAL B 1 106 ? 6.977 2.166 -15.617 1 39.16 106 VAL B N 1
ATOM 1694 C CA . VAL B 1 106 ? 8.25 2.506 -14.992 1 39.16 106 VAL B CA 1
ATOM 1695 C C . VAL B 1 106 ? 9.086 3.352 -15.953 1 39.16 106 VAL B C 1
ATOM 1697 O O . VAL B 1 106 ? 9.375 2.93 -17.078 1 39.16 106 VAL B O 1
ATOM 1700 N N . HIS B 1 107 ? 8.75 4.621 -16.078 1 33.41 107 HIS B N 1
ATOM 1701 C CA . HIS B 1 107 ? 9.656 5.383 -16.938 1 33.41 107 HIS B CA 1
ATOM 1702 C C . HIS B 1 107 ? 11.117 5.059 -16.609 1 33.41 107 HIS B C 1
ATOM 1704 O O . HIS B 1 107 ? 11.562 5.25 -15.484 1 33.41 107 HIS B O 1
ATOM 1710 N N . VAL B 1 108 ? 11.617 4.02 -17.047 1 30.39 108 VAL B N 1
ATOM 1711 C CA . VAL B 1 108 ? 13.062 3.795 -17.078 1 30.39 108 VAL B CA 1
ATOM 1712 C C . VAL B 1 108 ? 13.75 4.957 -17.797 1 30.39 108 VAL B C 1
ATOM 1714 O O . VAL B 1 108 ? 13.547 5.168 -19 1 30.39 108 VAL B O 1
ATOM 1717 N N . ASP B 1 109 ? 13.734 6.203 -17.375 1 27.56 109 ASP B N 1
ATOM 1718 C CA . ASP B 1 109 ? 14.711 7.094 -17.984 1 27.56 109 ASP B CA 1
ATOM 1719 C C . ASP B 1 109 ? 16.125 6.75 -17.547 1 27.56 109 ASP B C 1
ATOM 1721 O O . ASP B 1 109 ? 16.344 6.305 -16.406 1 27.56 109 ASP B O 1
#

Foldseek 3Di:
DPQQEAEDPAAVVQLVVQLVVCCVVVVDSVVSVVVSVVVVVVRSCCLVVVPDADDPVVLPNQWGWDDDPQFKIWIWHQDPSHIYTQHIDGHHHDPCVSVVNVRPPPVPD/DPQLEAEDPAAVVQLVVQLVVCCVVVVDSVVSVVVSVVVVVVRSCCLVVVPDADDPVVLPNQWGWDDDPQFKIWIWHRDPSGIYTQHIDGHHHDPCVSVVNVRPPPVPD

Secondary structure (DSSP, 8-state):
----EEE-HHHHHHHHHHHHHHHHHHS-HHHHHHHHHHHHHHHHHHTT-TT-SEE-TTTSTT-EEEEETTTEEEEEEEETTEEEEEEEEE-SS-THHHHTT-S------/---SEEE-HHHHHHHHHHHHHHHHHHS-HHHHHHHHHHHHHHHHHHTT-TT-SEE-TTTSTT-EEEEETTTEEEEEEEETTEEEEEEEEE-SS-THHHHTT-S------

Nearest PDB structures (foldseek):
  7r5a-assembly1_A-2  TM=8.682E-01  e=3.898E-05  Vibrio cholerae O1 biovar El Tor str. N16961
  6xrw-assembly2_C  TM=8.514E-01  e=3.464E-04  Pseudomonas aeruginosa
  5czf-assembly2_C  TM=8.402E-01  e=4.776E-04  Escherichia coli O157
  5cze-assembly1_J  TM=7.890E-01  e=5.431E-04  Escherichia coli O157:H7 str. SS52
  1z8m-assembly1_A  TM=5.081E-01  e=1.186E-02  Helicobacter pylori 26695

pLDDT: mean 83.26, std 19.74, range [27.47, 97.06]